Protein AF-F8E6F6-F1 (afdb_monomer_lite)

pLDDT: mean 70.16, std 19.5, range [28.64, 94.19]

Structure (mmCIF, N/CA/C/O backbone):
data_AF-F8E6F6-F1
#
_entry.id   AF-F8E6F6-F1
#
loop_
_atom_site.group_PDB
_atom_site.id
_atom_site.type_symbol
_atom_site.label_atom_id
_atom_site.label_alt_id
_atom_site.label_comp_id
_atom_site.label_asym_id
_atom_site.label_entity_id
_atom_site.label_seq_id
_atom_site.pdbx_PDB_ins_code
_atom_site.Cartn_x
_atom_site.Cartn_y
_atom_site.Cartn_z
_atom_site.occupancy
_atom_site.B_iso_or_equiv
_atom_site.auth_seq_id
_atom_site.auth_comp_id
_atom_site.auth_asym_id
_atom_site.auth_atom_id
_atom_site.pdbx_PDB_model_num
ATOM 1 N N . MET A 1 1 ? -18.719 16.092 34.804 1.00 31.75 1 MET A N 1
ATOM 2 C CA . MET A 1 1 ? -18.047 15.984 33.488 1.00 31.75 1 MET A CA 1
ATOM 3 C C . MET A 1 1 ? -16.779 16.819 33.521 1.00 31.75 1 MET A C 1
ATOM 5 O O . MET A 1 1 ? -16.871 18.038 33.538 1.00 31.75 1 MET A O 1
ATOM 9 N N . ALA A 1 2 ? -15.608 16.187 33.610 1.00 28.64 2 ALA A N 1
ATOM 10 C CA . ALA A 1 2 ? -14.337 16.904 33.544 1.00 28.64 2 ALA A CA 1
ATOM 11 C C . ALA A 1 2 ? -13.950 17.104 32.070 1.00 28.64 2 ALA A C 1
ATOM 13 O O . ALA A 1 2 ? -13.659 16.143 31.362 1.00 28.64 2 ALA A O 1
ATOM 14 N N . LEU A 1 3 ? -13.985 18.353 31.604 1.00 32.34 3 LEU A N 1
ATOM 15 C CA . LEU A 1 3 ? -13.438 18.758 30.310 1.00 32.34 3 LEU A CA 1
ATOM 16 C C . LEU A 1 3 ? -11.910 18.682 30.388 1.00 32.34 3 LEU A C 1
ATOM 18 O O . LEU A 1 3 ? -11.266 19.536 30.998 1.00 32.34 3 LEU A O 1
ATOM 22 N N . ILE A 1 4 ? -11.325 17.655 29.771 1.00 33.59 4 ILE A N 1
ATOM 23 C CA . ILE A 1 4 ? -9.878 17.579 29.568 1.00 33.59 4 ILE A CA 1
ATOM 24 C C . ILE A 1 4 ? -9.506 18.693 28.581 1.00 33.59 4 ILE A C 1
ATOM 26 O O . ILE A 1 4 ? -9.748 18.590 27.380 1.00 33.59 4 ILE A O 1
ATOM 30 N N . LYS A 1 5 ? -8.932 19.786 29.094 1.00 36.19 5 LYS A N 1
ATOM 31 C CA . LYS A 1 5 ? -8.331 20.845 28.276 1.00 36.19 5 LYS A CA 1
ATOM 32 C C . LYS A 1 5 ? -7.076 20.286 27.606 1.00 36.19 5 LYS A C 1
ATOM 34 O O . LYS A 1 5 ? -6.019 20.222 28.228 1.00 36.19 5 LYS A O 1
ATOM 39 N N . ILE A 1 6 ? -7.180 19.896 26.339 1.00 41.69 6 ILE A N 1
ATOM 40 C CA . ILE A 1 6 ? -6.003 19.619 25.511 1.00 41.69 6 ILE A CA 1
ATOM 41 C C . ILE A 1 6 ? -5.341 20.974 25.205 1.00 41.69 6 ILE A C 1
ATOM 43 O O . ILE A 1 6 ? -5.986 21.844 24.617 1.00 41.69 6 ILE A O 1
ATOM 47 N N . PRO A 1 7 ? -4.083 21.216 25.612 1.00 36.66 7 PRO A N 1
ATOM 48 C CA . PRO A 1 7 ? -3.435 22.496 25.370 1.00 36.66 7 PRO A CA 1
ATOM 49 C C . PRO A 1 7 ? -3.134 22.654 23.873 1.00 36.66 7 PRO A C 1
ATOM 51 O O . PRO A 1 7 ? -2.270 21.963 23.329 1.00 36.66 7 PRO A O 1
ATOM 54 N N . LEU A 1 8 ? -3.805 23.614 23.223 1.00 39.25 8 LEU A N 1
ATOM 55 C CA . LEU A 1 8 ? -3.622 23.980 21.806 1.00 39.25 8 LEU A CA 1
ATOM 56 C C . LEU A 1 8 ? -2.151 24.202 21.407 1.00 39.25 8 LEU A C 1
ATOM 58 O O . LEU A 1 8 ? -1.782 23.971 20.258 1.00 39.25 8 LEU A O 1
ATOM 62 N N . LYS A 1 9 ? -1.280 24.577 22.354 1.00 32.28 9 LYS A N 1
ATOM 63 C CA . LYS A 1 9 ? 0.157 24.785 22.111 1.00 32.28 9 LYS A CA 1
ATOM 64 C C . LYS A 1 9 ? 0.911 23.534 21.630 1.00 32.28 9 LYS A C 1
ATOM 66 O O . LYS A 1 9 ? 1.964 23.690 21.027 1.00 32.28 9 LYS A O 1
ATOM 71 N N . LYS A 1 10 ? 0.396 22.312 21.833 1.00 36.16 10 LYS A N 1
ATOM 72 C CA . LYS A 1 10 ? 1.018 21.082 21.291 1.00 36.16 10 LYS A CA 1
ATOM 73 C C . LYS A 1 10 ? 0.596 20.750 19.856 1.00 36.16 10 LYS A C 1
ATOM 75 O O . LYS A 1 10 ? 1.303 20.007 19.188 1.00 36.16 10 LYS A O 1
ATOM 80 N N . ILE A 1 11 ? -0.514 21.303 19.369 1.00 37.66 11 ILE A N 1
ATOM 81 C CA . ILE A 1 11 ? -1.056 20.989 18.036 1.00 37.66 11 ILE A CA 1
ATOM 82 C C . ILE A 1 11 ? -0.272 21.726 16.935 1.00 37.66 11 ILE A C 1
ATOM 84 O O . ILE A 1 11 ? -0.081 21.201 15.844 1.00 37.66 11 ILE A O 1
ATOM 88 N N . VAL A 1 12 ? 0.263 22.911 17.243 1.00 33.12 12 VAL A N 1
ATOM 89 C CA . VAL A 1 12 ? 0.874 23.810 16.246 1.00 33.12 12 VAL A CA 1
ATOM 90 C C . VAL A 1 12 ? 2.323 23.434 15.886 1.00 33.12 12 VAL A C 1
ATOM 92 O O . VAL A 1 12 ? 2.773 23.733 14.786 1.00 33.12 12 VAL A O 1
ATOM 95 N N . TYR A 1 13 ? 3.043 22.701 16.744 1.00 33.31 13 TYR A N 1
ATOM 96 C CA . TYR A 1 13 ? 4.436 22.297 16.475 1.00 33.31 13 TYR A CA 1
ATOM 97 C C . TYR A 1 13 ? 4.589 20.935 15.774 1.00 33.31 13 TYR A C 1
ATOM 99 O O . TYR A 1 13 ? 5.682 20.609 15.318 1.00 33.31 13 TYR A O 1
ATOM 107 N N . PHE A 1 14 ? 3.518 20.144 15.652 1.00 39.53 14 PHE A N 1
ATOM 108 C CA . PHE A 1 14 ? 3.581 18.805 15.047 1.00 39.53 14 PHE A CA 1
ATOM 109 C C . PHE A 1 14 ? 3.360 18.784 13.531 1.00 39.53 14 PHE A C 1
ATOM 111 O O . PHE A 1 14 ? 3.774 17.831 12.875 1.00 39.53 14 PHE A O 1
ATOM 118 N N . LEU A 1 15 ? 2.734 19.819 12.967 1.00 47.47 15 LEU A N 1
ATOM 119 C CA . LEU A 1 15 ? 2.304 19.802 11.570 1.00 47.47 15 LEU A CA 1
ATOM 120 C C . LEU A 1 15 ? 3.497 19.942 10.599 1.00 47.47 15 LEU A C 1
ATOM 122 O O . LEU A 1 15 ? 3.767 18.982 9.885 1.00 47.47 15 LEU A O 1
ATOM 126 N N . PRO A 1 16 ? 4.316 21.014 10.600 1.00 44.69 16 PRO A N 1
ATOM 127 C CA . PRO A 1 16 ? 5.335 21.188 9.556 1.00 44.69 16 PRO A CA 1
ATOM 128 C C . PRO A 1 16 ? 6.458 20.143 9.631 1.00 44.69 16 PRO A C 1
ATOM 130 O O . PRO A 1 16 ? 6.825 19.543 8.622 1.00 44.69 16 PRO A O 1
ATOM 133 N N . LEU A 1 17 ? 6.977 19.886 10.838 1.00 46.66 17 LEU A N 1
ATOM 134 C CA . LEU A 1 17 ? 8.076 18.942 11.065 1.00 46.66 17 LEU A CA 1
ATOM 135 C C . LEU A 1 17 ? 7.632 17.482 10.899 1.00 46.66 17 LEU A C 1
ATOM 137 O O . LEU A 1 17 ? 8.390 16.670 10.371 1.00 46.66 17 LEU A O 1
ATOM 141 N N . GLY A 1 18 ? 6.397 17.151 11.292 1.00 51.38 18 GLY A N 1
ATOM 142 C CA . GLY A 1 18 ? 5.809 15.835 11.041 1.00 51.38 18 GLY A CA 1
ATOM 143 C C . GLY A 1 18 ? 5.624 15.568 9.546 1.00 51.38 18 GLY A C 1
ATOM 144 O O . GLY A 1 18 ? 5.972 14.488 9.072 1.00 51.38 18 GLY A O 1
ATOM 145 N N . TYR A 1 19 ? 5.173 16.568 8.780 1.00 57.84 19 TYR A N 1
ATOM 146 C CA . TYR A 1 19 ? 5.046 16.471 7.322 1.00 57.84 19 TYR A CA 1
ATOM 147 C C . TYR A 1 19 ? 6.384 16.335 6.605 1.00 57.84 19 TYR A C 1
ATOM 149 O O . TYR A 1 19 ? 6.525 15.475 5.737 1.00 57.84 19 TYR A O 1
ATOM 157 N N . LEU A 1 20 ? 7.382 17.126 7.001 1.00 55.16 20 LEU A N 1
ATOM 158 C CA . LEU A 1 20 ? 8.756 16.987 6.514 1.00 55.16 20 LEU A CA 1
ATOM 159 C C . LEU A 1 20 ? 9.300 15.581 6.786 1.00 55.16 20 LEU A C 1
ATOM 161 O O . LEU A 1 20 ? 9.849 14.957 5.881 1.00 55.16 20 LEU A O 1
ATOM 165 N N . LYS A 1 21 ? 9.076 15.038 7.989 1.00 63.41 21 LYS A N 1
ATOM 166 C CA . LYS A 1 21 ? 9.502 13.678 8.344 1.00 63.41 21 LYS A CA 1
ATOM 167 C C . LYS A 1 21 ? 8.804 12.611 7.497 1.00 63.41 21 LYS A C 1
ATOM 169 O O . LYS A 1 21 ? 9.473 11.700 7.026 1.00 63.41 21 LYS A O 1
ATOM 174 N N . LEU A 1 22 ? 7.497 12.731 7.255 1.00 64.75 22 LEU A N 1
ATOM 175 C CA . LEU A 1 22 ? 6.756 11.800 6.392 1.00 64.75 22 LEU A CA 1
ATOM 176 C C . LEU A 1 22 ? 7.248 11.840 4.941 1.00 64.75 22 LEU A C 1
ATOM 178 O O . LEU A 1 22 ? 7.427 10.788 4.334 1.00 64.75 22 LEU A O 1
ATOM 182 N N . ARG A 1 23 ? 7.527 13.034 4.407 1.00 63.41 23 ARG A N 1
ATOM 183 C CA . ARG A 1 23 ? 8.099 13.201 3.062 1.00 63.41 23 ARG A CA 1
ATOM 184 C C . ARG A 1 23 ? 9.495 12.588 2.952 1.00 63.41 23 ARG A C 1
ATOM 186 O O . ARG A 1 23 ? 9.776 11.891 1.982 1.00 63.41 23 ARG A O 1
ATOM 193 N N . LEU A 1 24 ? 10.348 12.807 3.955 1.00 62.97 24 LEU A N 1
ATOM 194 C CA . LEU A 1 24 ? 11.675 12.191 4.017 1.00 62.97 24 LEU A CA 1
ATOM 195 C C . LEU A 1 24 ? 11.568 10.665 4.077 1.00 62.97 24 LEU A C 1
ATOM 197 O O . LEU A 1 24 ? 12.179 9.990 3.257 1.00 62.97 24 LEU A O 1
ATOM 201 N N . ILE A 1 25 ? 10.742 10.123 4.977 1.00 68.12 25 ILE A N 1
ATOM 202 C CA . ILE A 1 25 ? 10.517 8.675 5.100 1.00 68.12 25 ILE A CA 1
ATOM 203 C C . ILE A 1 25 ? 10.008 8.088 3.784 1.00 68.12 25 ILE A C 1
ATOM 205 O O . ILE A 1 25 ? 10.480 7.034 3.382 1.00 68.12 25 ILE A O 1
ATOM 209 N N . ALA A 1 26 ? 9.087 8.754 3.088 1.00 66.69 26 ALA A N 1
ATOM 210 C CA . ALA A 1 26 ? 8.564 8.250 1.823 1.00 66.69 26 ALA A CA 1
ATOM 211 C C . ALA A 1 26 ? 9.631 8.156 0.727 1.00 66.69 26 ALA A C 1
ATOM 213 O O . ALA A 1 26 ? 9.620 7.192 -0.034 1.00 66.69 26 ALA A O 1
ATOM 214 N N . ASN A 1 27 ? 10.573 9.105 0.666 1.00 66.75 27 ASN A N 1
ATOM 215 C CA . ASN A 1 27 ? 11.694 9.035 -0.276 1.00 66.75 27 ASN A CA 1
ATOM 216 C C . ASN A 1 27 ? 12.586 7.812 -0.022 1.00 66.75 27 ASN A C 1
ATOM 218 O O . ASN A 1 27 ? 13.031 7.191 -0.980 1.00 66.75 27 ASN A O 1
ATOM 222 N N . TYR A 1 28 ? 12.800 7.442 1.244 1.00 69.81 28 TYR A N 1
ATOM 223 C CA . TYR A 1 28 ? 13.565 6.242 1.602 1.00 69.81 28 TYR A CA 1
ATOM 224 C C . TYR A 1 28 ? 12.764 4.948 1.456 1.00 69.81 28 TYR A C 1
ATOM 226 O O . TYR A 1 28 ? 13.315 3.917 1.090 1.00 69.81 28 TYR A O 1
ATOM 234 N N . ARG A 1 29 ? 11.466 4.986 1.763 1.00 73.19 29 ARG A N 1
ATOM 235 C CA . ARG A 1 29 ? 10.603 3.803 1.834 1.00 73.19 29 ARG A CA 1
ATOM 236 C C . ARG A 1 29 ? 10.101 3.349 0.465 1.00 73.19 29 ARG A C 1
ATOM 238 O O . ARG A 1 29 ? 9.957 2.151 0.244 1.00 73.19 29 ARG A O 1
ATOM 245 N N . TRP A 1 30 ? 9.853 4.289 -0.448 1.00 83.94 30 TRP A N 1
ATOM 246 C CA . TRP A 1 30 ? 9.388 4.009 -1.812 1.00 83.94 30 TRP A CA 1
ATOM 247 C C . TRP A 1 30 ? 10.340 4.597 -2.862 1.00 83.94 30 TRP A C 1
ATOM 249 O O . TRP A 1 30 ? 9.934 5.434 -3.677 1.00 83.94 30 TRP A O 1
ATOM 259 N N . PRO A 1 31 ? 11.623 4.187 -2.866 1.00 81.56 31 PRO A N 1
ATOM 260 C CA . PRO A 1 31 ? 12.603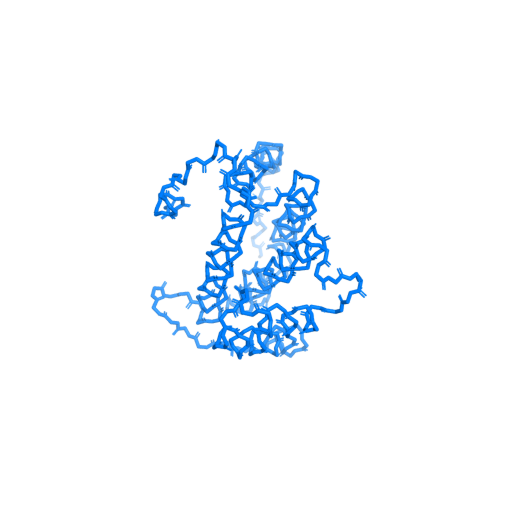 4.708 -3.817 1.00 81.56 31 PRO A CA 1
ATOM 261 C C . PRO A 1 31 ? 12.236 4.350 -5.266 1.00 81.56 31 PRO A C 1
ATOM 263 O O . PRO A 1 31 ? 12.583 5.086 -6.179 1.00 81.56 31 PRO A O 1
ATOM 266 N N . PHE A 1 32 ? 11.463 3.276 -5.457 1.00 85.88 32 PHE A N 1
ATOM 267 C CA . PHE A 1 32 ? 10.972 2.770 -6.743 1.00 85.88 32 PHE A CA 1
ATOM 268 C C . PHE A 1 32 ? 9.850 3.608 -7.388 1.00 85.88 32 PHE A C 1
ATOM 270 O O . PHE A 1 32 ? 9.406 3.295 -8.490 1.00 85.88 32 PHE A O 1
ATOM 277 N N . LEU A 1 33 ? 9.351 4.644 -6.708 1.00 87.94 33 LEU A N 1
ATOM 278 C CA . LEU A 1 33 ? 8.358 5.572 -7.254 1.00 87.94 33 LEU A CA 1
ATOM 279 C C . LEU A 1 33 ? 8.993 6.914 -7.627 1.00 87.94 33 LEU A C 1
ATOM 281 O O . LEU A 1 33 ? 9.941 7.367 -7.000 1.00 87.94 33 LEU A O 1
ATOM 285 N N . GLU A 1 34 ? 8.430 7.624 -8.592 1.00 87.81 34 GLU A N 1
ATOM 286 C CA . GLU A 1 34 ? 8.786 9.014 -8.861 1.00 87.81 34 GLU A CA 1
ATOM 287 C C . GLU A 1 34 ? 8.357 9.922 -7.702 1.00 87.81 34 GLU A C 1
ATOM 289 O O . GLU A 1 34 ? 7.382 9.663 -6.988 1.00 87.81 34 GLU A O 1
ATOM 294 N N . LYS A 1 35 ? 9.072 11.038 -7.526 1.00 83.81 35 LYS A N 1
ATOM 295 C CA . LYS A 1 35 ? 8.824 11.980 -6.426 1.00 83.81 35 LYS A CA 1
ATOM 296 C C . LYS A 1 35 ? 7.371 12.469 -6.385 1.00 83.81 35 LYS A C 1
ATOM 298 O O . LYS A 1 35 ? 6.775 12.456 -5.314 1.00 83.81 35 LYS A O 1
ATOM 303 N N . GLU A 1 36 ? 6.791 12.848 -7.524 1.00 86.25 36 GLU A N 1
ATOM 304 C CA . GLU A 1 36 ? 5.403 13.336 -7.589 1.00 86.25 36 GLU A CA 1
ATOM 305 C C . GLU A 1 36 ? 4.396 12.263 -7.134 1.00 86.25 36 GLU A C 1
ATOM 307 O O . GLU A 1 36 ? 3.432 12.543 -6.423 1.00 86.25 36 GLU A O 1
ATOM 312 N N . ARG A 1 37 ? 4.644 10.999 -7.488 1.00 87.38 37 ARG A N 1
ATOM 313 C CA . ARG A 1 37 ? 3.791 9.861 -7.120 1.00 87.38 37 ARG A CA 1
ATOM 314 C C . ARG A 1 37 ? 3.906 9.526 -5.640 1.00 87.38 37 ARG A C 1
ATOM 316 O O . ARG A 1 37 ? 2.894 9.307 -4.975 1.00 87.38 37 ARG A O 1
ATOM 323 N N . ARG A 1 38 ? 5.129 9.567 -5.096 1.00 83.50 38 ARG A N 1
ATOM 324 C CA . ARG A 1 38 ? 5.351 9.482 -3.647 1.00 83.50 38 ARG A CA 1
ATOM 325 C C . ARG A 1 38 ? 4.591 10.571 -2.905 1.00 83.50 38 ARG A C 1
ATOM 327 O O . ARG A 1 38 ? 3.966 10.272 -1.894 1.00 83.50 38 ARG A O 1
ATOM 334 N N . GLU A 1 39 ? 4.628 11.810 -3.395 1.00 80.81 39 GLU A N 1
ATOM 335 C CA . GLU A 1 39 ? 3.926 12.936 -2.773 1.00 80.81 39 GLU A CA 1
ATOM 336 C C . GLU A 1 39 ? 2.411 12.695 -2.715 1.00 80.81 39 GLU A C 1
ATOM 338 O O . GLU A 1 39 ? 1.831 12.865 -1.645 1.00 80.81 39 GLU A O 1
ATOM 343 N N . LYS A 1 40 ? 1.796 12.150 -3.776 1.00 83.44 40 LYS A N 1
ATOM 344 C CA . LYS A 1 40 ? 0.373 11.747 -3.760 1.00 83.44 40 LYS A CA 1
ATOM 345 C C . LYS A 1 40 ? 0.063 10.740 -2.649 1.00 83.44 40 LYS A C 1
ATOM 347 O O . LYS A 1 40 ? -0.924 10.886 -1.931 1.00 83.44 40 LYS A O 1
ATOM 352 N N . ILE A 1 41 ? 0.910 9.726 -2.470 1.00 82.31 41 ILE A N 1
ATOM 353 C CA . ILE A 1 41 ? 0.709 8.707 -1.426 1.00 82.31 41 ILE A CA 1
ATOM 354 C C . ILE A 1 41 ? 0.962 9.301 -0.032 1.00 82.31 41 ILE A C 1
ATOM 356 O O . ILE A 1 41 ? 0.227 9.009 0.914 1.00 82.31 41 ILE A O 1
ATOM 360 N N . VAL A 1 42 ? 1.964 10.171 0.110 1.00 78.69 42 VAL A N 1
ATOM 361 C CA . VAL A 1 42 ? 2.237 10.897 1.357 1.00 78.69 42 VAL A CA 1
ATOM 362 C C . VAL A 1 42 ? 1.059 11.776 1.743 1.00 78.69 42 VAL A C 1
ATOM 364 O O . VAL A 1 42 ? 0.682 11.769 2.910 1.00 78.69 42 VAL A O 1
ATOM 367 N N . ASP A 1 43 ? 0.432 12.471 0.799 1.00 74.69 43 ASP A N 1
ATOM 368 C CA . ASP A 1 43 ? -0.739 13.301 1.072 1.00 74.69 43 ASP A CA 1
ATOM 369 C C . ASP A 1 43 ? -1.908 12.463 1.614 1.00 74.69 43 ASP A C 1
ATOM 371 O O . ASP A 1 43 ? -2.596 12.888 2.542 1.00 74.69 43 ASP A O 1
ATOM 375 N N . ILE A 1 44 ? -2.073 11.218 1.151 1.00 72.38 44 ILE A N 1
ATOM 376 C CA . ILE A 1 44 ? -3.046 10.264 1.714 1.00 72.38 44 ILE A CA 1
ATOM 377 C C . ILE A 1 44 ? -2.685 9.890 3.160 1.00 72.38 44 ILE A C 1
ATOM 379 O O . ILE A 1 44 ? -3.557 9.865 4.035 1.00 72.38 44 ILE A O 1
ATOM 383 N N . VAL A 1 45 ? -1.405 9.632 3.447 1.00 72.31 45 VAL A N 1
ATOM 384 C CA . VAL A 1 45 ? -0.915 9.356 4.812 1.00 72.31 45 VAL A CA 1
ATOM 385 C C . VAL A 1 45 ? -1.082 10.578 5.724 1.00 72.31 45 VAL A C 1
ATOM 387 O O . VAL A 1 45 ? -1.440 10.445 6.894 1.00 72.31 45 VAL A O 1
ATOM 390 N N . ILE A 1 46 ? -0.878 11.778 5.193 1.00 67.38 46 ILE A N 1
ATOM 391 C CA . ILE A 1 46 ? -1.051 13.049 5.893 1.00 67.38 46 ILE A CA 1
ATOM 392 C C . ILE A 1 46 ? -2.519 13.286 6.222 1.00 67.38 46 ILE A C 1
ATOM 394 O O . ILE A 1 46 ? -2.849 13.533 7.382 1.00 67.38 46 ILE A O 1
ATOM 398 N N . LEU A 1 47 ? -3.407 13.166 5.235 1.00 64.44 47 LEU A N 1
ATOM 399 C CA . LEU A 1 47 ? -4.850 13.280 5.429 1.00 64.44 47 LEU A CA 1
ATOM 400 C C . LEU A 1 47 ? -5.343 12.252 6.454 1.00 64.44 47 LEU A C 1
ATOM 402 O O . LEU A 1 47 ? -6.182 12.575 7.293 1.00 64.44 47 LEU A O 1
ATOM 406 N N . ARG A 1 48 ? -4.768 11.042 6.465 1.00 65.19 48 ARG A N 1
ATOM 407 C CA . ARG A 1 48 ? -4.988 10.040 7.517 1.00 65.19 48 ARG A CA 1
ATOM 408 C C . ARG A 1 48 ? -4.565 10.544 8.896 1.00 65.19 48 ARG A C 1
ATOM 410 O O . ARG A 1 48 ? -5.361 10.435 9.827 1.00 65.19 48 ARG A O 1
ATOM 417 N N . GLU A 1 49 ? -3.340 11.040 9.066 1.00 63.81 49 GLU A N 1
ATOM 418 C CA . GLU A 1 49 ? -2.874 11.509 10.379 1.00 63.81 49 GLU A CA 1
ATOM 419 C C . GLU A 1 49 ? -3.697 12.716 10.860 1.00 63.81 49 GLU A C 1
ATOM 421 O O . GLU A 1 49 ? -4.102 12.745 12.020 1.00 63.81 49 GLU A O 1
ATOM 426 N N . ILE A 1 50 ? -4.068 13.647 9.972 1.00 60.62 50 ILE A N 1
ATOM 427 C CA . ILE A 1 50 ? -5.002 14.744 10.286 1.00 60.62 50 ILE A CA 1
ATOM 428 C C . ILE A 1 50 ? -6.359 14.188 10.740 1.00 60.62 50 ILE A C 1
ATOM 430 O O . ILE A 1 50 ? -6.883 14.595 11.779 1.00 60.62 50 ILE A O 1
ATOM 434 N N . ASN A 1 51 ? -6.923 13.228 10.002 1.00 53.72 51 ASN A N 1
ATOM 435 C CA . ASN A 1 51 ? -8.200 12.610 10.353 1.00 53.72 51 ASN A CA 1
ATOM 436 C C . ASN A 1 51 ? -8.123 11.871 11.689 1.00 53.72 51 ASN A C 1
ATOM 438 O O . ASN A 1 51 ? -9.050 11.969 12.481 1.00 53.72 51 ASN A O 1
ATOM 442 N N . LYS A 1 52 ? -7.009 11.208 12.006 1.00 57.59 52 LYS A N 1
ATOM 443 C CA . LYS A 1 52 ? -6.755 10.597 13.319 1.00 57.59 52 LYS A CA 1
ATOM 444 C C . LYS A 1 52 ? -6.760 11.631 14.446 1.00 57.59 52 LYS A C 1
ATOM 446 O O . LYS A 1 52 ? -7.310 11.346 15.512 1.00 57.59 52 LYS A O 1
ATOM 451 N N . PHE A 1 53 ? -6.215 12.829 14.224 1.00 53.28 53 PHE A N 1
ATOM 452 C CA . PHE A 1 53 ? -6.297 13.933 15.186 1.00 53.28 53 PHE A CA 1
ATOM 453 C C . PHE A 1 53 ? -7.735 14.447 15.353 1.00 53.28 53 PHE A C 1
ATOM 455 O O . PHE A 1 53 ? -8.226 14.479 16.481 1.00 53.28 53 PHE A O 1
ATOM 462 N N . ASN A 1 54 ? -8.446 14.751 14.262 1.00 47.50 54 ASN A N 1
ATOM 463 C CA . ASN A 1 54 ? -9.831 15.250 14.316 1.00 47.50 54 ASN A CA 1
ATOM 464 C C . ASN A 1 54 ? -10.820 14.220 14.887 1.00 47.50 54 ASN A C 1
ATOM 466 O O . ASN A 1 54 ? -11.733 14.560 15.643 1.00 47.50 54 ASN A O 1
ATOM 470 N N . LEU A 1 55 ? -10.611 12.942 14.579 1.00 45.41 55 LEU A N 1
ATOM 471 C CA . LEU A 1 55 ? -11.430 11.843 15.070 1.00 45.41 55 LEU A CA 1
ATOM 472 C C . LEU A 1 55 ? -11.108 11.481 16.519 1.00 45.41 55 LEU A C 1
ATOM 474 O O . LEU A 1 55 ? -11.971 10.948 17.201 1.00 45.41 55 LEU A O 1
ATOM 478 N N . THR A 1 56 ? -9.932 11.819 17.051 1.00 46.88 56 THR A N 1
ATOM 479 C CA . THR A 1 56 ? -9.648 11.616 18.483 1.00 46.88 56 THR A CA 1
ATOM 480 C C . THR A 1 56 ? -10.594 12.429 19.383 1.00 46.88 56 THR A C 1
ATOM 482 O O . THR A 1 56 ? -10.877 12.000 20.498 1.00 46.88 56 THR A O 1
ATOM 485 N N . SER A 1 57 ? -11.163 13.530 18.881 1.00 42.41 57 SER A N 1
ATOM 486 C CA . SER A 1 57 ? -12.201 14.325 19.558 1.00 42.41 57 SER A CA 1
ATOM 487 C C . SER A 1 57 ? -13.632 13.778 19.412 1.00 42.41 57 SER A C 1
ATOM 489 O O . SER A 1 57 ? -14.453 14.023 20.290 1.00 42.41 57 SER A O 1
ATOM 491 N N . VAL A 1 58 ? -13.939 13.030 18.343 1.00 40.88 58 VAL A N 1
ATOM 492 C CA . VAL A 1 58 ? -15.300 12.530 18.029 1.00 40.88 58 VAL A CA 1
ATOM 493 C C . VAL A 1 58 ? -15.477 11.040 18.382 1.00 40.88 58 VAL A C 1
ATOM 495 O O . VAL A 1 58 ? -16.561 10.614 18.767 1.00 40.88 58 VAL A O 1
ATOM 498 N N . ILE A 1 59 ? -14.401 10.247 18.343 1.00 45.22 59 ILE A N 1
ATOM 499 C CA . ILE A 1 59 ? -14.372 8.787 18.577 1.00 45.22 59 ILE A CA 1
ATOM 500 C C . ILE A 1 59 ? -14.321 8.419 20.076 1.00 45.22 59 ILE A C 1
ATOM 502 O O . ILE A 1 59 ? -14.274 7.247 20.434 1.00 45.22 59 ILE A O 1
ATOM 506 N N . LEU A 1 60 ? -14.413 9.380 21.002 1.00 46.84 60 LEU A N 1
ATOM 507 C CA . LEU A 1 60 ? -14.508 9.076 22.444 1.00 46.84 60 LEU A CA 1
ATOM 508 C C . LEU A 1 60 ? -15.737 8.215 22.820 1.00 46.84 60 LEU A C 1
ATOM 510 O O . LEU A 1 60 ? -15.806 7.732 23.946 1.00 46.84 60 LEU A O 1
ATOM 514 N N . LEU A 1 61 ? -16.671 7.995 21.885 1.00 49.44 61 LEU A N 1
ATOM 515 C CA . LEU A 1 61 ? -17.862 7.158 22.043 1.00 49.44 61 LEU A CA 1
ATOM 516 C C . LEU A 1 61 ? -17.772 5.772 21.362 1.00 49.44 61 LEU A C 1
ATOM 518 O O . LEU A 1 61 ? -18.683 4.969 21.542 1.00 49.44 61 LEU A O 1
ATOM 522 N N . GLU A 1 62 ? -16.722 5.456 20.589 1.00 54.81 62 GLU A N 1
ATOM 523 C CA . GLU A 1 62 ? -16.595 4.136 19.938 1.00 54.81 62 GLU A CA 1
ATOM 524 C C . GLU A 1 62 ? -15.756 3.145 20.764 1.00 54.81 62 GLU A C 1
ATOM 526 O O . GLU A 1 62 ? -14.815 3.517 21.469 1.00 54.81 62 GLU A O 1
ATOM 531 N N . HIS A 1 63 ? -16.050 1.846 20.621 1.00 60.03 63 HIS A N 1
ATOM 532 C CA . HIS A 1 63 ? -15.257 0.775 21.227 1.00 60.03 63 HIS A CA 1
ATOM 533 C C . HIS A 1 63 ? -13.779 0.856 20.771 1.00 60.03 63 HIS A C 1
ATOM 535 O O . HIS A 1 63 ? -13.528 1.058 19.578 1.00 60.03 63 HIS A O 1
ATOM 541 N N . PRO A 1 64 ? -12.781 0.631 21.652 1.00 62.69 64 PRO A N 1
ATOM 542 C CA . PRO A 1 64 ? -11.358 0.779 21.320 1.00 62.69 64 PRO A CA 1
ATOM 543 C C . PRO A 1 64 ? -10.908 -0.006 20.080 1.00 62.69 64 PRO A C 1
ATOM 545 O O . PRO A 1 64 ? -10.085 0.478 19.309 1.00 62.69 64 PRO A O 1
ATOM 548 N N . LYS A 1 65 ? -11.488 -1.191 19.840 1.00 62.19 65 LYS A N 1
ATOM 549 C CA . LYS A 1 65 ? -11.208 -1.992 18.633 1.00 62.19 65 LYS A CA 1
ATOM 550 C C . LYS A 1 65 ? -11.676 -1.302 17.338 1.00 62.19 65 LYS A C 1
ATOM 552 O O . LYS A 1 65 ? -10.935 -1.301 16.361 1.00 62.19 65 LYS A O 1
ATOM 557 N N . ASN A 1 66 ? -12.838 -0.644 17.349 1.00 61.81 66 ASN A N 1
ATOM 558 C CA . ASN A 1 66 ? -13.390 0.069 16.184 1.00 61.81 66 ASN A CA 1
ATOM 559 C C . ASN A 1 66 ? -12.535 1.280 15.828 1.00 61.81 66 ASN A C 1
ATOM 561 O O . ASN A 1 66 ? -12.248 1.538 14.658 1.00 61.81 66 ASN A O 1
ATOM 565 N N . ARG A 1 67 ? -12.067 1.972 16.869 1.00 64.75 67 ARG A N 1
ATOM 566 C CA . ARG A 1 67 ? -11.115 3.065 16.740 1.00 64.75 67 ARG A CA 1
ATOM 567 C C . ARG A 1 67 ? -9.838 2.589 16.058 1.00 64.75 67 ARG A C 1
ATOM 569 O O . ARG A 1 67 ? -9.373 3.247 15.133 1.00 64.75 67 ARG A O 1
ATOM 576 N N . THR A 1 68 ? -9.282 1.453 16.477 1.00 66.00 68 THR A N 1
ATOM 577 C CA . THR A 1 68 ? -8.015 0.979 15.917 1.00 66.00 68 THR A CA 1
ATOM 578 C C . THR A 1 68 ? -8.156 0.551 14.452 1.00 66.00 68 THR A C 1
ATOM 580 O O . THR A 1 68 ? -7.349 0.960 13.623 1.00 66.00 68 THR A O 1
ATOM 583 N N . GLU A 1 69 ? -9.208 -0.184 14.091 1.00 70.88 69 GLU A N 1
ATOM 584 C CA . GLU A 1 69 ? -9.427 -0.624 12.704 1.00 70.88 69 GLU A CA 1
ATOM 585 C C . GLU A 1 69 ? -9.634 0.550 11.732 1.00 70.88 69 GLU A C 1
ATOM 587 O O . GLU A 1 69 ? -9.019 0.606 10.662 1.00 70.88 69 GLU A O 1
ATOM 592 N N . LYS A 1 70 ? -10.439 1.548 12.122 1.00 69.75 70 LYS A N 1
ATOM 593 C CA . LYS A 1 70 ? -10.694 2.739 11.294 1.00 69.75 70 LYS A CA 1
ATOM 594 C C . LYS A 1 70 ? -9.485 3.673 11.200 1.00 69.75 70 LYS A C 1
ATOM 596 O O . LYS A 1 70 ? -9.230 4.231 10.137 1.00 69.75 70 LYS A O 1
ATOM 601 N N . ILE A 1 71 ? -8.744 3.860 12.295 1.00 68.94 71 ILE A N 1
ATOM 602 C CA . ILE A 1 71 ? -7.594 4.779 12.335 1.00 68.94 71 ILE A CA 1
ATOM 603 C C . ILE A 1 71 ? -6.343 4.151 11.719 1.00 68.94 71 ILE A C 1
ATOM 605 O O . ILE A 1 71 ? -5.519 4.858 11.126 1.00 68.94 71 ILE A O 1
ATOM 609 N N . PHE A 1 72 ? -6.164 2.840 11.889 1.00 71.06 72 PHE A N 1
ATOM 610 C CA . PHE A 1 72 ? -4.909 2.188 11.552 1.00 71.06 72 PHE A CA 1
ATOM 611 C C . PHE A 1 72 ? -4.993 1.246 10.357 1.00 71.06 72 PHE A C 1
ATOM 613 O O . PHE A 1 72 ? -4.143 1.355 9.475 1.00 71.06 72 PHE A O 1
ATOM 620 N N . THR A 1 73 ? -5.997 0.375 10.287 1.00 76.06 73 THR A N 1
ATOM 621 C CA . THR A 1 73 ? -6.079 -0.673 9.257 1.00 76.06 73 THR A CA 1
ATOM 622 C C . THR A 1 73 ? -6.580 -0.137 7.922 1.00 76.06 73 THR A C 1
ATOM 624 O O . THR A 1 73 ? -5.893 -0.284 6.912 1.00 76.06 73 THR A O 1
ATOM 627 N N . VAL A 1 74 ? -7.741 0.533 7.907 1.00 78.44 74 VAL A N 1
ATOM 628 C CA . VAL A 1 74 ? -8.350 1.076 6.674 1.00 78.44 74 VAL A CA 1
ATOM 629 C C . VAL A 1 74 ? -7.369 1.962 5.894 1.00 78.44 74 VAL A C 1
ATOM 631 O O . VAL A 1 74 ? -7.207 1.755 4.691 1.00 78.44 74 VAL A O 1
ATOM 634 N N . PRO A 1 75 ? -6.643 2.897 6.531 1.00 77.69 75 PRO A N 1
ATOM 635 C CA . PRO A 1 75 ? -5.724 3.742 5.787 1.00 77.69 75 PRO A CA 1
ATOM 636 C C . PRO A 1 75 ? -4.473 3.000 5.301 1.00 77.69 75 PRO A C 1
ATOM 638 O O . PRO A 1 75 ? -3.923 3.373 4.273 1.00 77.69 75 PRO A O 1
ATOM 641 N N . THR A 1 76 ? -4.018 1.954 6.002 1.00 81.94 76 THR A N 1
ATOM 642 C CA . THR A 1 76 ? -2.913 1.108 5.518 1.00 81.94 76 THR A CA 1
ATOM 643 C C . THR A 1 76 ? -3.317 0.377 4.237 1.00 81.94 76 THR A C 1
ATOM 645 O O . THR A 1 76 ? -2.544 0.358 3.286 1.00 81.94 76 THR A O 1
ATOM 648 N N . ILE A 1 77 ? -4.550 -0.130 4.162 1.00 85.56 77 ILE A N 1
ATOM 649 C CA . ILE A 1 77 ? -5.094 -0.745 2.940 1.00 85.56 77 ILE A CA 1
ATOM 650 C C . ILE A 1 77 ? -5.148 0.271 1.788 1.00 85.56 77 ILE A C 1
ATOM 652 O O . ILE A 1 77 ? -4.755 -0.048 0.668 1.00 85.56 77 ILE A O 1
ATOM 656 N N . ASN A 1 78 ? -5.557 1.512 2.062 1.00 84.06 78 ASN A N 1
ATOM 657 C CA . ASN A 1 78 ? -5.573 2.568 1.045 1.00 84.06 78 ASN A CA 1
ATOM 658 C C . ASN A 1 78 ? -4.157 2.932 0.562 1.00 84.06 78 ASN A C 1
ATOM 660 O O . ASN A 1 78 ? -3.969 3.218 -0.617 1.00 84.06 78 ASN A O 1
ATOM 664 N N . VAL A 1 79 ? -3.146 2.918 1.438 1.00 86.38 79 VAL A N 1
ATOM 665 C CA . VAL A 1 79 ? -1.746 3.125 1.027 1.00 86.38 79 VAL A CA 1
ATOM 666 C C . VAL A 1 79 ? -1.302 2.025 0.066 1.00 86.38 79 VAL A C 1
ATOM 668 O O . VAL A 1 79 ? -0.732 2.343 -0.973 1.00 86.38 79 VAL A O 1
ATOM 671 N N . ILE A 1 80 ? -1.629 0.761 0.356 1.00 89.69 80 ILE A N 1
ATOM 672 C CA . ILE A 1 80 ? -1.329 -0.359 -0.547 1.00 89.69 80 ILE A CA 1
ATOM 673 C C . ILE A 1 80 ? -1.947 -0.129 -1.932 1.00 89.69 80 ILE A C 1
ATOM 675 O O . ILE A 1 80 ? -1.242 -0.227 -2.933 1.00 89.69 80 ILE A O 1
ATOM 679 N N . GLU A 1 81 ? -3.235 0.230 -1.997 1.00 89.44 81 GLU A N 1
ATOM 680 C CA . GLU A 1 81 ? -3.915 0.535 -3.268 1.00 89.44 81 GLU A CA 1
ATOM 681 C C . GLU A 1 81 ? -3.169 1.581 -4.083 1.00 89.44 81 GLU A C 1
ATOM 683 O O . GLU A 1 81 ? -2.941 1.397 -5.277 1.00 89.44 81 GLU A O 1
ATOM 688 N N . ASN A 1 82 ? -2.804 2.686 -3.438 1.00 90.12 82 ASN A N 1
ATOM 689 C CA . ASN A 1 82 ? -2.225 3.823 -4.136 1.00 90.12 82 ASN A CA 1
ATOM 690 C C . ASN A 1 82 ? -0.783 3.554 -4.562 1.00 90.12 82 ASN A C 1
ATOM 692 O O . ASN A 1 82 ? -0.414 3.961 -5.655 1.00 90.12 82 ASN A O 1
ATOM 696 N N . ILE A 1 83 ? 0.000 2.811 -3.773 1.00 91.06 83 ILE A N 1
ATOM 697 C CA . ILE A 1 83 ? 1.331 2.358 -4.196 1.00 91.06 83 ILE A CA 1
ATOM 698 C C . ILE A 1 83 ? 1.218 1.511 -5.471 1.00 91.06 83 ILE A C 1
ATOM 700 O O . ILE A 1 83 ? 1.921 1.777 -6.440 1.00 91.06 83 ILE A O 1
ATOM 704 N N . ILE A 1 84 ? 0.311 0.529 -5.494 1.00 92.75 84 ILE A N 1
ATOM 705 C CA . ILE A 1 84 ? 0.116 -0.373 -6.641 1.00 92.75 84 ILE A CA 1
ATOM 706 C C . ILE A 1 84 ? -0.343 0.406 -7.879 1.00 92.75 84 ILE A C 1
ATOM 708 O O . ILE A 1 84 ? 0.210 0.233 -8.964 1.00 92.75 84 ILE A O 1
ATOM 712 N N . ILE A 1 85 ? -1.339 1.284 -7.725 1.00 92.94 85 ILE A N 1
ATOM 713 C CA . ILE A 1 85 ? -1.881 2.085 -8.830 1.00 92.94 85 ILE A CA 1
ATOM 714 C C . ILE A 1 85 ? -0.825 3.039 -9.386 1.00 92.94 85 ILE A C 1
ATOM 716 O O . ILE A 1 85 ? -0.648 3.111 -10.602 1.00 92.94 85 ILE A O 1
ATOM 720 N N . GLU A 1 86 ? -0.134 3.781 -8.520 1.00 93.12 86 GLU A N 1
ATOM 721 C CA . GLU A 1 86 ? 0.852 4.763 -8.964 1.00 93.12 86 GLU A CA 1
ATOM 722 C C . GLU A 1 86 ? 2.081 4.101 -9.578 1.00 93.12 86 GLU A C 1
ATOM 724 O O . GLU A 1 86 ? 2.574 4.588 -10.593 1.00 93.12 86 GLU A O 1
ATOM 729 N N . TYR A 1 87 ? 2.518 2.961 -9.039 1.00 94.19 87 TYR A N 1
ATOM 730 C CA . TYR A 1 87 ? 3.595 2.186 -9.642 1.00 94.19 87 TYR A CA 1
ATOM 731 C C . TYR A 1 87 ? 3.206 1.649 -11.019 1.00 94.19 87 TYR A C 1
ATOM 733 O O . TYR A 1 87 ? 3.927 1.853 -11.990 1.00 94.19 87 TYR A O 1
ATOM 741 N N . GLY A 1 88 ? 2.038 1.014 -11.149 1.00 93.19 88 GLY A N 1
ATOM 742 C CA . GLY A 1 88 ? 1.624 0.468 -12.440 1.00 93.19 88 GLY A CA 1
ATOM 743 C C . GLY A 1 88 ? 1.372 1.538 -13.505 1.00 93.19 88 GLY A C 1
ATOM 744 O O . GLY A 1 88 ? 1.597 1.279 -14.684 1.00 93.19 88 GLY A O 1
ATOM 745 N N . ARG A 1 89 ? 0.985 2.757 -13.106 1.00 93.38 89 ARG A N 1
ATOM 746 C CA . ARG A 1 89 ? 0.939 3.924 -14.002 1.00 93.38 89 ARG A CA 1
ATOM 747 C C . ARG A 1 89 ? 2.329 4.409 -14.412 1.00 93.38 89 ARG A C 1
ATOM 749 O O . ARG A 1 89 ? 2.482 4.865 -15.536 1.00 93.38 89 ARG A O 1
ATOM 756 N N . GLN A 1 90 ? 3.308 4.375 -13.510 1.00 93.88 90 GLN A N 1
ATOM 757 C CA . GLN A 1 90 ? 4.690 4.765 -13.806 1.00 93.88 90 GLN A CA 1
ATOM 758 C C . GLN A 1 90 ? 5.327 3.815 -14.819 1.00 93.88 90 GLN A C 1
ATOM 760 O O . GLN A 1 90 ? 5.877 4.254 -15.821 1.00 93.88 90 GLN A O 1
ATOM 765 N N . GLU A 1 91 ? 5.178 2.512 -14.595 1.00 92.88 91 GLU A N 1
ATOM 766 C CA . GLU A 1 91 ? 5.737 1.474 -15.463 1.00 92.88 91 GLU A CA 1
ATOM 767 C C . GLU A 1 91 ? 4.853 1.189 -16.698 1.00 92.88 91 GLU A C 1
ATOM 769 O O . GLU A 1 91 ? 5.040 0.188 -17.383 1.00 92.88 91 GLU A O 1
ATOM 774 N N . ASN A 1 92 ? 3.866 2.049 -16.994 1.00 91.75 92 ASN A N 1
ATOM 775 C CA . ASN A 1 92 ? 2.943 1.931 -18.134 1.00 91.75 92 ASN A CA 1
ATOM 776 C C . ASN A 1 92 ? 2.210 0.573 -18.242 1.00 91.75 92 ASN A C 1
ATOM 778 O O . ASN A 1 92 ? 1.831 0.140 -19.329 1.00 91.75 92 ASN A O 1
ATOM 782 N N . LEU A 1 93 ? 1.961 -0.102 -17.117 1.00 92.31 93 LEU A N 1
ATOM 783 C CA . LEU A 1 93 ? 1.284 -1.407 -17.075 1.00 92.31 93 LEU A CA 1
ATOM 784 C C . LEU A 1 93 ? -0.226 -1.284 -17.321 1.00 92.31 93 LEU A C 1
ATOM 786 O O . LEU A 1 93 ? -0.900 -2.227 -17.751 1.00 92.31 93 LEU A O 1
ATOM 790 N N . PHE A 1 94 ? -0.788 -0.124 -16.987 1.00 92.44 94 PHE A N 1
ATOM 791 C CA . PHE A 1 94 ? -2.186 0.216 -17.201 1.00 92.44 94 PHE A CA 1
ATOM 792 C C . PHE A 1 94 ? -2.424 1.715 -17.022 1.00 92.44 94 PHE A C 1
ATOM 794 O O . PHE A 1 94 ? -1.704 2.4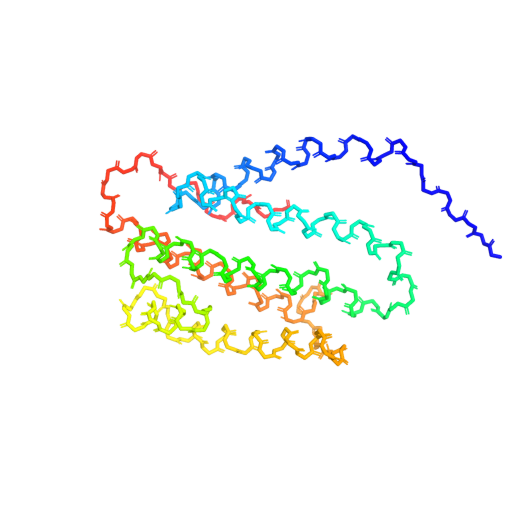03 -16.302 1.00 92.44 94 PHE A O 1
ATOM 801 N N . GLU A 1 95 ? -3.527 2.190 -17.595 1.00 84.69 95 GLU A N 1
ATOM 802 C CA . GLU A 1 95 ? -4.004 3.556 -17.428 1.00 84.69 95 GLU A CA 1
ATOM 803 C C . GLU A 1 95 ? -5.418 3.545 -16.828 1.00 84.69 95 GLU A C 1
ATOM 805 O O . GLU A 1 95 ? -6.288 2.817 -17.297 1.00 84.69 95 GLU A O 1
ATOM 810 N N . ASN A 1 96 ? -5.624 4.325 -15.759 1.00 83.31 96 ASN A N 1
ATOM 811 C CA . ASN A 1 96 ? -6.917 4.588 -15.105 1.00 83.31 96 ASN A CA 1
ATOM 812 C C . ASN A 1 96 ? -7.840 3.371 -14.910 1.00 83.31 96 ASN A C 1
ATOM 814 O O . ASN A 1 96 ? -8.902 3.261 -15.518 1.00 83.31 96 ASN A O 1
ATOM 818 N N . ILE A 1 97 ? -7.468 2.491 -13.980 1.00 88.69 97 ILE A N 1
ATOM 819 C CA . ILE A 1 97 ? -8.276 1.327 -13.592 1.00 88.69 97 ILE A CA 1
ATOM 820 C C . ILE A 1 97 ? -8.560 1.312 -12.089 1.00 88.69 97 ILE A C 1
ATOM 822 O O . ILE A 1 97 ? -7.907 2.002 -11.307 1.00 88.69 97 ILE A O 1
ATOM 826 N N . SER A 1 98 ? -9.541 0.505 -11.680 1.00 86.06 98 SER A N 1
ATOM 827 C CA . SER A 1 98 ? -9.822 0.261 -10.264 1.00 86.06 98 SER A CA 1
ATOM 828 C C . SER A 1 98 ? -8.681 -0.510 -9.587 1.00 86.06 98 SER A C 1
ATOM 830 O O . SER A 1 98 ? -7.965 -1.276 -10.237 1.00 86.06 98 SER A O 1
ATOM 832 N N . SER A 1 99 ? -8.545 -0.363 -8.264 1.00 82.31 99 SER A N 1
ATOM 833 C CA . SER A 1 99 ? -7.503 -1.041 -7.474 1.00 82.31 99 SER A CA 1
ATOM 834 C C . SER A 1 99 ? -7.528 -2.563 -7.638 1.00 82.31 99 SER A C 1
ATOM 836 O O . SER A 1 99 ? -6.484 -3.186 -7.811 1.00 82.31 99 SER A O 1
ATOM 838 N N . HIS A 1 100 ? -8.719 -3.165 -7.675 1.00 84.69 100 HIS A N 1
ATOM 839 C CA . HIS A 1 100 ? -8.875 -4.605 -7.886 1.00 84.69 100 HIS A CA 1
ATOM 840 C C . HIS A 1 100 ? -8.318 -5.066 -9.243 1.00 84.69 100 HIS A C 1
ATOM 842 O O . HIS A 1 100 ? -7.644 -6.092 -9.324 1.00 84.69 100 HIS A O 1
ATOM 848 N N . LEU A 1 101 ? -8.592 -4.317 -10.316 1.00 88.69 101 LEU A N 1
ATOM 849 C CA . LEU A 1 101 ? -8.074 -4.640 -11.647 1.00 88.69 101 LEU A CA 1
ATOM 850 C C . LEU A 1 101 ? -6.563 -4.409 -11.735 1.00 88.69 101 LEU A C 1
ATOM 852 O O . LEU A 1 101 ? -5.883 -5.176 -12.413 1.00 88.69 101 LEU A O 1
ATOM 856 N N . ALA A 1 102 ? -6.039 -3.397 -11.038 1.00 90.50 102 ALA A N 1
ATOM 857 C CA . ALA A 1 102 ? -4.602 -3.145 -10.947 1.00 90.50 102 ALA A CA 1
ATOM 858 C C . ALA A 1 102 ? -3.867 -4.317 -10.296 1.00 90.50 102 ALA A C 1
ATOM 860 O O . ALA A 1 102 ? -2.916 -4.836 -10.875 1.00 90.50 102 ALA A O 1
ATOM 861 N N . ILE A 1 103 ? -4.366 -4.797 -9.154 1.00 90.25 103 ILE A N 1
ATOM 862 C CA . ILE A 1 103 ? -3.801 -5.961 -8.461 1.00 90.25 103 ILE A CA 1
ATOM 863 C C . ILE A 1 103 ? -3.842 -7.188 -9.362 1.00 90.25 103 ILE A C 1
ATOM 865 O O . ILE A 1 103 ? -2.813 -7.818 -9.569 1.00 90.25 103 ILE A O 1
ATOM 869 N N . PHE A 1 104 ? -5.001 -7.487 -9.957 1.00 90.44 104 PHE A N 1
ATOM 870 C CA . PHE A 1 104 ? -5.143 -8.638 -10.846 1.00 90.44 104 PHE A CA 1
ATOM 871 C C . PHE A 1 104 ? -4.148 -8.598 -12.013 1.00 90.44 104 PHE A C 1
ATOM 873 O O . PHE A 1 104 ? -3.483 -9.594 -12.290 1.00 90.44 104 PHE A O 1
ATOM 880 N N . LYS A 1 105 ? -4.006 -7.441 -12.675 1.00 92.50 105 LYS A N 1
ATOM 881 C CA . LYS A 1 105 ? -3.038 -7.272 -13.765 1.00 92.50 105 LYS A CA 1
ATOM 882 C C . LYS A 1 105 ? -1.603 -7.481 -13.288 1.00 92.50 105 LYS A C 1
ATOM 884 O O . LYS A 1 105 ? -0.868 -8.224 -13.925 1.00 92.50 105 LYS A O 1
ATOM 889 N N . MET A 1 106 ? -1.204 -6.864 -12.178 1.00 92.25 106 MET A N 1
ATOM 890 C CA . MET A 1 106 ? 0.173 -6.966 -11.680 1.00 92.25 106 MET A CA 1
ATOM 891 C C . MET A 1 106 ? 0.516 -8.366 -11.169 1.00 92.25 106 MET A C 1
ATOM 893 O O . MET A 1 106 ? 1.646 -8.812 -11.347 1.00 92.25 106 MET A O 1
ATOM 897 N N . THR A 1 107 ? -0.449 -9.092 -10.606 1.00 91.69 107 THR A N 1
ATOM 898 C CA . THR A 1 107 ? -0.289 -10.517 -10.291 1.00 91.69 107 THR A CA 1
ATOM 899 C C . THR A 1 107 ? -0.173 -11.357 -11.565 1.00 91.69 107 THR A C 1
ATOM 901 O O . THR A 1 107 ? 0.706 -12.207 -11.654 1.00 91.69 107 THR A O 1
ATOM 904 N N . GLY A 1 108 ? -0.999 -11.099 -12.587 1.00 89.75 108 GLY A N 1
ATOM 905 C CA . GLY A 1 108 ? -0.928 -11.801 -13.876 1.00 89.75 108 GLY A CA 1
ATOM 906 C C . GLY A 1 108 ? 0.387 -11.581 -14.636 1.00 89.75 108 GLY A C 1
ATOM 907 O O . GLY A 1 108 ? 0.820 -12.458 -15.376 1.00 89.75 108 GLY A O 1
ATOM 908 N N . LEU A 1 109 ? 1.041 -10.438 -14.414 1.00 91.56 109 LEU A N 1
ATOM 909 C CA . LEU A 1 109 ? 2.378 -10.123 -14.928 1.00 91.56 109 LEU A CA 1
ATOM 910 C C . LEU A 1 109 ? 3.517 -10.702 -14.067 1.00 91.56 109 LEU A C 1
ATOM 912 O O . LEU A 1 109 ? 4.682 -10.511 -14.398 1.00 91.56 109 LEU A O 1
ATOM 916 N N . GLY A 1 110 ? 3.208 -11.380 -12.957 1.00 91.06 110 GLY A N 1
ATOM 917 C CA . GLY A 1 110 ? 4.206 -11.935 -12.037 1.00 91.06 110 GLY A CA 1
ATOM 918 C C . GLY A 1 110 ? 4.932 -10.895 -11.176 1.00 91.06 110 GLY A C 1
ATOM 919 O O . GLY A 1 110 ? 5.917 -11.230 -10.527 1.00 91.06 110 GLY A O 1
ATOM 920 N N . ILE A 1 111 ? 4.456 -9.646 -11.153 1.00 93.19 111 ILE A N 1
ATOM 921 C CA . ILE A 1 111 ? 5.043 -8.556 -10.359 1.00 93.19 111 ILE A CA 1
ATOM 922 C C . ILE A 1 111 ? 4.656 -8.712 -8.889 1.00 93.19 111 ILE A C 1
ATOM 924 O O . ILE A 1 111 ? 5.488 -8.565 -8.000 1.00 93.19 111 ILE A O 1
ATOM 928 N N . LEU A 1 112 ? 3.381 -9.014 -8.632 1.00 91.88 112 LEU A N 1
ATOM 929 C CA . LEU A 1 112 ? 2.867 -9.331 -7.300 1.00 91.88 112 LEU A CA 1
ATOM 930 C C . LEU A 1 112 ? 2.714 -10.845 -7.150 1.00 91.88 112 LEU A C 1
ATOM 932 O O . LEU A 1 112 ? 2.327 -11.529 -8.098 1.00 91.88 112 LEU A O 1
ATOM 936 N N . GLN A 1 113 ? 2.954 -11.363 -5.945 1.00 87.19 113 GLN A N 1
ATOM 937 C CA . GLN A 1 113 ? 2.765 -12.786 -5.660 1.00 87.19 113 GLN A CA 1
ATOM 938 C C . GLN A 1 113 ? 1.281 -13.195 -5.760 1.00 87.19 113 GLN A C 1
ATOM 940 O O . GLN A 1 113 ? 0.371 -12.381 -5.579 1.00 87.19 113 GLN A O 1
ATOM 945 N N . GLY A 1 114 ? 1.025 -14.462 -6.095 1.00 81.88 114 GLY A N 1
ATOM 946 C CA . GLY A 1 114 ? -0.336 -14.972 -6.303 1.00 81.88 114 GLY A CA 1
ATOM 947 C C . GLY A 1 114 ? -1.167 -15.040 -5.018 1.00 81.88 114 GLY A C 1
ATOM 948 O O . GLY A 1 114 ? -2.327 -14.635 -5.002 1.00 81.88 114 GLY A O 1
ATOM 949 N N . ASP A 1 115 ? -0.557 -15.481 -3.923 1.00 85.31 115 ASP A N 1
ATOM 950 C CA . ASP A 1 115 ? -1.136 -15.524 -2.573 1.00 85.31 115 ASP A CA 1
ATOM 951 C C . ASP A 1 115 ? -1.431 -14.123 -2.003 1.00 85.31 115 ASP A C 1
ATOM 953 O O . ASP A 1 115 ? -2.410 -13.911 -1.275 1.00 85.31 115 ASP A O 1
ATOM 957 N N . LEU A 1 116 ? -0.640 -13.126 -2.405 1.00 86.75 116 LEU A N 1
ATOM 958 C CA . LEU A 1 116 ? -0.868 -11.725 -2.064 1.00 86.75 116 LEU A CA 1
ATOM 959 C C . LEU A 1 116 ? -2.193 -11.199 -2.644 1.00 86.75 116 LEU A C 1
ATOM 961 O O . LEU A 1 116 ? -2.869 -10.407 -1.988 1.00 86.75 116 LEU A O 1
ATOM 965 N N . MET A 1 117 ? -2.631 -11.672 -3.817 1.00 85.56 117 MET A N 1
ATOM 966 C CA . MET A 1 117 ? -3.922 -11.276 -4.399 1.00 85.56 117 MET A CA 1
ATOM 967 C C . MET A 1 117 ? -5.099 -11.661 -3.492 1.00 85.56 117 MET A C 1
ATOM 969 O O . MET A 1 117 ? -5.996 -10.843 -3.260 1.00 85.56 117 MET A O 1
ATOM 973 N N . GLU A 1 118 ? -5.106 -12.886 -2.961 1.00 86.62 118 GLU A N 1
ATOM 974 C CA . GLU A 1 118 ? -6.158 -13.350 -2.048 1.00 86.62 118 GLU A CA 1
ATOM 975 C C . GLU A 1 118 ? -6.151 -12.553 -0.743 1.00 86.62 118 GLU A C 1
ATOM 977 O O . GLU A 1 118 ? -7.208 -12.125 -0.263 1.00 86.62 118 GLU A O 1
ATOM 982 N N . THR A 1 119 ? -4.957 -12.274 -0.215 1.00 88.44 119 THR A N 1
ATOM 983 C CA . THR A 1 119 ? -4.768 -11.457 0.989 1.00 88.44 119 THR A CA 1
ATOM 984 C C . THR A 1 119 ? -5.312 -10.043 0.790 1.00 88.44 119 THR A C 1
ATOM 986 O O . THR A 1 119 ? -6.126 -9.572 1.588 1.00 88.44 119 THR A O 1
ATOM 989 N N . LEU A 1 120 ? -4.945 -9.372 -0.304 1.00 88.00 120 LEU A N 1
ATOM 990 C CA . LEU A 1 120 ? -5.425 -8.024 -0.616 1.00 88.00 120 LEU A CA 1
ATOM 991 C C . LEU A 1 120 ? -6.940 -7.999 -0.841 1.00 88.00 120 LEU A C 1
ATOM 993 O O . LEU A 1 120 ? -7.630 -7.132 -0.303 1.00 88.00 120 LEU A O 1
ATOM 997 N N . ARG A 1 121 ? -7.491 -8.990 -1.553 1.00 84.62 121 ARG A N 1
ATOM 998 C CA . ARG A 1 121 ? -8.943 -9.131 -1.741 1.00 84.62 121 ARG A CA 1
ATOM 999 C C . ARG A 1 121 ? -9.675 -9.287 -0.408 1.00 84.62 121 ARG A C 1
ATOM 1001 O O . ARG A 1 121 ? -10.699 -8.636 -0.191 1.00 84.62 121 ARG A O 1
ATOM 1008 N N . SER A 1 122 ? -9.146 -10.118 0.488 1.00 86.06 122 SER A N 1
ATOM 1009 C CA . SER A 1 122 ? -9.674 -10.297 1.842 1.00 86.06 122 SER A CA 1
ATOM 1010 C C . SER A 1 122 ? -9.651 -8.980 2.622 1.00 86.06 122 SER A C 1
ATOM 1012 O O . SER A 1 122 ? -10.671 -8.577 3.185 1.00 86.06 122 SER A O 1
ATOM 1014 N N . LEU A 1 123 ? -8.533 -8.250 2.579 1.00 86.44 123 LEU A N 1
ATOM 1015 C CA . LEU A 1 123 ? -8.391 -6.949 3.230 1.00 86.44 123 LEU A CA 1
ATOM 1016 C C . LEU A 1 123 ? -9.404 -5.917 2.707 1.00 86.44 123 LEU A C 1
ATOM 1018 O O . LEU A 1 123 ? -10.013 -5.229 3.525 1.00 86.44 123 LEU A O 1
ATOM 1022 N N . TYR A 1 124 ? -9.679 -5.849 1.399 1.00 83.94 124 TYR A N 1
ATOM 1023 C CA . TYR A 1 124 ? -10.723 -4.956 0.866 1.00 83.94 124 TYR A CA 1
ATOM 1024 C C . TYR A 1 124 ? -12.114 -5.287 1.376 1.00 83.94 124 TYR A C 1
ATOM 1026 O O . TYR A 1 124 ? -12.841 -4.399 1.822 1.00 83.94 124 TYR A O 1
ATOM 1034 N N . LEU A 1 125 ? -12.484 -6.568 1.353 1.00 82.44 125 LEU A N 1
ATOM 1035 C CA . LEU A 1 125 ? -13.784 -6.998 1.859 1.00 82.44 125 LEU A CA 1
ATOM 1036 C C . LEU A 1 125 ? -13.932 -6.659 3.345 1.00 82.44 125 LEU A C 1
ATOM 1038 O O . LEU A 1 125 ? -14.998 -6.224 3.784 1.00 82.44 125 LEU A O 1
ATOM 1042 N N . LYS A 1 126 ? -12.861 -6.828 4.126 1.00 80.44 126 LYS A N 1
ATOM 1043 C CA . LYS A 1 126 ? -12.833 -6.468 5.546 1.00 80.44 126 LYS A CA 1
ATOM 1044 C C . LYS A 1 126 ? -12.894 -4.948 5.750 1.00 80.44 126 LYS A C 1
ATOM 1046 O O . LYS A 1 126 ? -13.681 -4.503 6.582 1.00 80.44 126 LYS A O 1
ATOM 1051 N N . ARG A 1 127 ? -12.168 -4.145 4.960 1.00 82.88 127 ARG A N 1
ATOM 1052 C CA . ARG A 1 127 ? -12.241 -2.669 4.958 1.00 82.88 127 ARG A CA 1
ATOM 1053 C C . ARG A 1 127 ? -13.674 -2.189 4.750 1.00 82.88 127 ARG A C 1
ATOM 1055 O O . ARG A 1 127 ? -14.176 -1.390 5.536 1.00 82.88 127 ARG A O 1
ATOM 1062 N N . ASP A 1 128 ? -14.346 -2.701 3.725 1.00 80.12 128 ASP A N 1
ATOM 1063 C CA . ASP A 1 128 ? -15.708 -2.287 3.391 1.00 80.12 128 ASP A CA 1
ATOM 1064 C C . ASP A 1 128 ? -16.698 -2.674 4.499 1.00 80.12 128 ASP A C 1
ATOM 1066 O O . ASP A 1 128 ? -17.600 -1.901 4.827 1.00 80.12 128 ASP A O 1
ATOM 1070 N N . LYS A 1 129 ? -16.500 -3.832 5.143 1.00 76.88 129 LYS A N 1
ATOM 1071 C CA . LYS A 1 129 ? -17.263 -4.238 6.334 1.00 76.88 129 LYS A CA 1
ATOM 1072 C C . LYS A 1 129 ? -16.990 -3.338 7.545 1.00 76.88 129 LYS A C 1
ATOM 1074 O O . LYS A 1 129 ? -17.933 -3.016 8.265 1.00 76.88 129 LYS A O 1
ATOM 1079 N N . ILE A 1 130 ? -15.747 -2.912 7.773 1.00 74.56 130 ILE A N 1
ATOM 1080 C CA . ILE A 1 130 ? -15.391 -1.964 8.846 1.00 74.56 130 ILE A CA 1
ATOM 1081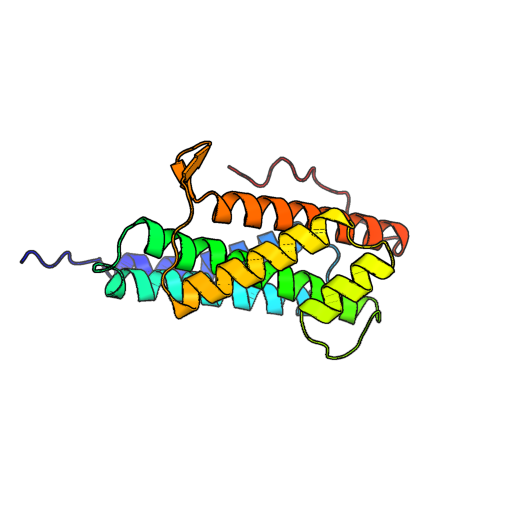 C C . ILE A 1 130 ? -16.091 -0.619 8.614 1.00 74.56 130 ILE A C 1
ATOM 1083 O O . ILE A 1 130 ? -16.670 -0.057 9.544 1.00 74.56 130 ILE A O 1
ATOM 1087 N N . LEU A 1 131 ? -16.078 -0.124 7.373 1.00 72.25 131 LEU A N 1
ATOM 1088 C CA . LEU A 1 131 ? -16.696 1.152 7.009 1.00 72.25 131 LEU A CA 1
ATOM 1089 C C . LEU A 1 131 ? -18.229 1.114 7.084 1.00 72.25 131 LEU A C 1
ATOM 1091 O O . LEU A 1 131 ? -18.823 2.074 7.567 1.00 72.25 131 LEU A O 1
ATOM 1095 N N . LYS A 1 132 ? -18.867 0.024 6.634 1.00 72.62 132 LYS A N 1
ATOM 1096 C CA . LYS A 1 132 ? -20.337 -0.098 6.589 1.00 72.62 132 LYS A CA 1
ATOM 1097 C C . LYS A 1 132 ? -20.958 -0.549 7.910 1.00 72.62 132 LYS A C 1
ATOM 1099 O O . LYS A 1 132 ? -21.981 -0.013 8.316 1.00 72.62 132 LYS A O 1
ATOM 1104 N N . ASN A 1 133 ? -20.347 -1.535 8.564 1.00 66.25 133 ASN A N 1
ATOM 1105 C CA . ASN A 1 133 ? -20.983 -2.289 9.647 1.00 66.25 133 ASN A CA 1
ATOM 1106 C C . ASN A 1 133 ? -20.230 -2.179 10.981 1.00 66.25 133 ASN A C 1
ATOM 1108 O O . ASN A 1 133 ? -20.661 -2.776 11.963 1.00 66.25 133 ASN A O 1
ATOM 1112 N N . GLY A 1 134 ? -19.088 -1.477 11.030 1.00 61.22 134 GLY A N 1
ATOM 1113 C CA . GLY A 1 134 ? -18.239 -1.433 12.227 1.00 61.22 134 GLY A CA 1
ATOM 1114 C C . GLY A 1 134 ? -17.676 -2.805 12.616 1.00 61.22 134 GLY A C 1
ATOM 1115 O O . GLY A 1 134 ? -17.501 -3.074 13.800 1.00 61.22 134 GLY A O 1
ATOM 1116 N N . PHE A 1 135 ? -17.458 -3.682 11.629 1.00 55.22 135 PHE A N 1
ATOM 1117 C CA . PHE A 1 135 ? -17.107 -5.089 11.834 1.00 55.22 135 PHE A CA 1
ATOM 1118 C C . PHE A 1 135 ? -15.784 -5.280 12.595 1.00 55.22 135 PHE A C 1
ATOM 1120 O O . PHE A 1 135 ? -14.822 -4.538 12.393 1.00 55.22 135 PHE A O 1
ATOM 1127 N N . PHE A 1 136 ? -15.748 -6.313 13.439 1.00 58.19 136 PHE A N 1
ATOM 1128 C CA . PHE A 1 136 ? -14.696 -6.581 14.417 1.00 58.19 136 PHE A CA 1
ATOM 1129 C C . PHE A 1 136 ? -13.684 -7.608 13.893 1.00 58.19 136 PHE A C 1
ATOM 1131 O O . PHE A 1 136 ? -14.071 -8.637 13.341 1.00 58.19 136 PHE A O 1
ATOM 1138 N N . GLY A 1 137 ?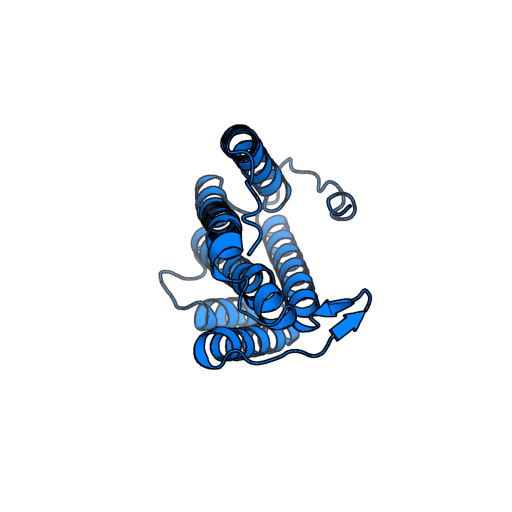 -12.394 -7.343 14.095 1.00 54.62 137 GLY A N 1
ATOM 1139 C CA . GLY A 1 137 ? -11.337 -8.347 13.987 1.00 54.62 137 GLY A CA 1
ATOM 1140 C C . GLY A 1 137 ? -10.980 -8.939 15.353 1.00 54.62 137 GLY A C 1
ATOM 1141 O O . GLY A 1 137 ? -11.115 -8.274 16.390 1.00 54.62 137 GLY A O 1
ATOM 1142 N N . ASP A 1 138 ? -10.487 -10.176 15.349 1.00 58.09 138 ASP A N 1
ATOM 1143 C CA . ASP A 1 138 ? -9.821 -10.769 16.507 1.00 58.09 138 ASP A CA 1
ATOM 1144 C C . ASP A 1 138 ? -8.505 -10.034 16.818 1.00 58.09 138 ASP A C 1
ATOM 1146 O O . ASP A 1 138 ? -7.947 -9.302 15.994 1.00 58.09 138 ASP A O 1
ATOM 1150 N N . THR A 1 139 ? -8.024 -10.169 18.051 1.00 54.31 139 THR A N 1
ATOM 1151 C CA . THR A 1 139 ? -6.716 -9.650 18.478 1.00 54.31 139 THR A CA 1
ATOM 1152 C C . THR A 1 139 ? -5.638 -10.692 18.212 1.00 54.31 139 THR A C 1
ATOM 1154 O O . THR A 1 139 ? -5.799 -11.841 18.612 1.00 54.31 139 THR A O 1
ATOM 1157 N N . CYS A 1 140 ? -4.543 -10.278 17.575 1.00 56.41 140 CYS A N 1
ATOM 1158 C CA . CYS A 1 140 ? -3.389 -11.125 17.271 1.00 56.41 140 CYS A CA 1
ATOM 1159 C C . CYS A 1 140 ? -2.220 -10.809 18.219 1.00 56.41 140 CYS A C 1
ATOM 1161 O O . CYS A 1 140 ? -2.372 -10.051 19.184 1.00 56.41 140 CYS A O 1
ATOM 1163 N N . GLU A 1 141 ? -1.051 -11.402 17.954 1.00 48.22 141 GLU A N 1
ATOM 1164 C CA . GLU A 1 141 ? 0.186 -11.160 18.700 1.00 48.22 141 GLU A CA 1
ATOM 1165 C C . GLU A 1 141 ? 0.411 -9.668 19.022 1.00 48.22 141 GLU A C 1
ATOM 1167 O O . GLU A 1 141 ? 0.178 -8.777 18.201 1.00 48.22 141 GLU A O 1
ATOM 1172 N N . LYS A 1 142 ? 0.904 -9.397 20.240 1.00 51.34 142 LYS A N 1
ATOM 1173 C CA . LYS A 1 142 ? 1.231 -8.052 20.758 1.00 51.34 142 LYS A CA 1
ATOM 1174 C C . LYS A 1 142 ? 0.042 -7.087 20.928 1.00 51.34 142 LYS A C 1
ATOM 1176 O O . LYS A 1 142 ? 0.244 -5.876 20.908 1.00 51.34 142 LYS A O 1
ATOM 1181 N N . ASN A 1 143 ? -1.180 -7.587 21.143 1.00 54.72 143 ASN A N 1
ATOM 1182 C CA . ASN A 1 143 ? -2.394 -6.775 21.365 1.00 54.72 143 ASN A CA 1
ATOM 1183 C C . ASN A 1 143 ? -2.777 -5.854 20.188 1.00 54.72 143 ASN A C 1
ATOM 1185 O O . ASN A 1 143 ? -3.565 -4.920 20.359 1.00 54.72 143 ASN A O 1
ATOM 1189 N N . LEU A 1 144 ? -2.245 -6.106 18.991 1.00 57.56 144 LEU A N 1
ATOM 1190 C CA . LEU A 1 144 ? -2.677 -5.421 17.778 1.00 57.56 144 LEU A CA 1
ATOM 1191 C C . LEU A 1 144 ? -3.895 -6.144 17.183 1.00 57.56 144 LEU A C 1
ATOM 1193 O O . LEU A 1 144 ? -4.008 -7.369 17.304 1.00 57.56 144 LEU A O 1
ATOM 1197 N N . PRO A 1 145 ? -4.818 -5.425 16.521 1.00 67.12 145 PRO A N 1
ATOM 1198 C CA . PRO A 1 145 ? -5.869 -6.090 15.767 1.00 67.12 145 PRO A CA 1
ATOM 1199 C C . PRO A 1 145 ? -5.251 -6.961 14.669 1.00 67.12 145 PRO A C 1
ATOM 1201 O O . PRO A 1 145 ? -4.348 -6.506 13.960 1.00 67.12 145 PRO A O 1
ATOM 1204 N N . CYS A 1 146 ? -5.735 -8.195 14.510 1.00 71.94 146 CYS A N 1
ATOM 1205 C CA . CYS A 1 146 ? -5.235 -9.130 13.498 1.00 71.94 146 CYS A CA 1
ATOM 1206 C C . CYS A 1 146 ? -5.220 -8.514 12.100 1.00 71.94 146 CYS A C 1
ATOM 1208 O O . CYS A 1 146 ? -4.264 -8.683 11.349 1.00 71.94 146 CYS A O 1
ATOM 1210 N N . LEU A 1 147 ? -6.241 -7.718 11.781 1.00 76.94 147 LEU A N 1
ATOM 1211 C CA . LEU A 1 147 ? -6.383 -7.096 10.470 1.00 76.94 147 LEU A CA 1
ATOM 1212 C C . LEU A 1 147 ? -5.343 -6.010 10.226 1.00 76.94 147 LEU A C 1
ATOM 1214 O O . LEU A 1 147 ? -4.848 -5.872 9.110 1.00 76.94 147 LEU A O 1
ATOM 1218 N N . PHE A 1 148 ? -4.966 -5.267 11.267 1.00 76.75 148 PHE A N 1
ATOM 1219 C CA . PHE A 1 148 ? -3.876 -4.306 11.164 1.00 76.75 148 PHE A CA 1
ATOM 1220 C C . PHE A 1 148 ? -2.554 -5.018 10.876 1.00 76.75 148 PHE A C 1
ATOM 1222 O O . PHE A 1 148 ? -1.791 -4.574 10.019 1.00 76.75 148 PHE A O 1
ATOM 1229 N N . TYR A 1 149 ? -2.282 -6.124 11.569 1.00 76.56 149 TYR A N 1
ATOM 1230 C CA . TYR A 1 149 ? -1.075 -6.912 11.338 1.00 76.56 149 TYR A CA 1
ATOM 1231 C C . TYR A 1 149 ? -1.041 -7.488 9.914 1.00 76.56 149 TYR A C 1
ATOM 1233 O O . TYR A 1 149 ? -0.060 -7.274 9.202 1.00 76.56 149 TYR A O 1
ATOM 1241 N N . GLU A 1 150 ? -2.133 -8.119 9.467 1.00 83.25 150 GLU A N 1
ATOM 1242 C CA . GLU A 1 150 ? -2.295 -8.620 8.093 1.00 83.25 150 GLU A CA 1
ATOM 1243 C C . GLU A 1 150 ? -2.074 -7.509 7.055 1.00 83.25 150 GLU A C 1
ATOM 1245 O O . GLU A 1 150 ? -1.310 -7.692 6.109 1.00 83.25 150 GLU A O 1
ATOM 1250 N N . ALA A 1 151 ? -2.670 -6.329 7.256 1.00 84.12 151 ALA A N 1
ATOM 1251 C CA . ALA A 1 151 ? -2.509 -5.198 6.347 1.00 84.12 151 ALA A CA 1
ATOM 1252 C C . ALA A 1 151 ? -1.060 -4.692 6.285 1.00 84.12 151 ALA A C 1
ATOM 1254 O O . ALA A 1 151 ? -0.563 -4.378 5.209 1.00 84.12 151 ALA A O 1
ATOM 1255 N N . ASN A 1 152 ? -0.351 -4.623 7.416 1.00 81.81 152 ASN A N 1
ATOM 1256 C CA . ASN A 1 152 ? 1.058 -4.220 7.407 1.00 81.81 152 ASN A CA 1
ATOM 1257 C C . ASN A 1 152 ? 1.955 -5.270 6.759 1.00 81.81 152 ASN A C 1
ATOM 1259 O O . ASN A 1 152 ? 2.904 -4.906 6.069 1.00 81.81 152 ASN A O 1
ATOM 1263 N N . ARG A 1 153 ? 1.674 -6.556 6.984 1.00 85.31 153 ARG A N 1
ATOM 1264 C CA . ARG A 1 153 ? 2.396 -7.640 6.323 1.00 85.31 153 ARG A CA 1
ATOM 1265 C C . ARG A 1 153 ? 2.218 -7.547 4.806 1.00 85.31 153 ARG A C 1
ATOM 1267 O O . ARG A 1 153 ? 3.218 -7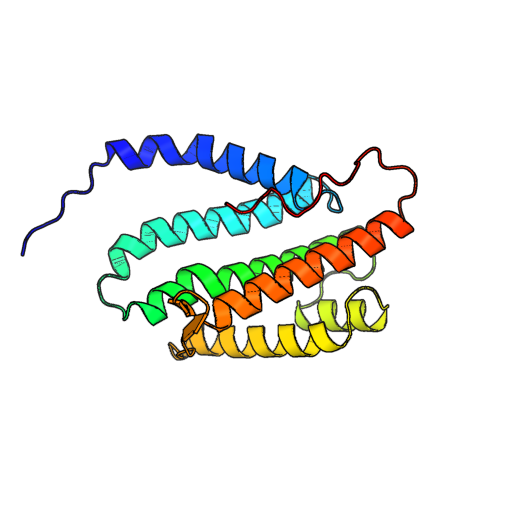.494 4.099 1.00 85.31 153 ARG A O 1
ATOM 1274 N N . ALA A 1 154 ? 0.977 -7.416 4.336 1.00 89.06 154 ALA A N 1
ATOM 1275 C CA . ALA A 1 154 ? 0.672 -7.251 2.917 1.00 89.06 154 ALA A CA 1
ATOM 1276 C C . ALA A 1 154 ? 1.350 -6.006 2.321 1.00 89.06 154 ALA A C 1
ATOM 1278 O O . ALA A 1 154 ? 1.901 -6.074 1.229 1.00 89.06 154 ALA A O 1
ATOM 1279 N N . LEU A 1 155 ? 1.380 -4.881 3.050 1.00 88.38 155 LEU A N 1
ATOM 1280 C CA . LEU A 1 155 ? 2.104 -3.682 2.617 1.00 88.38 155 LEU A CA 1
ATOM 1281 C C . LEU A 1 155 ? 3.594 -3.961 2.390 1.00 88.38 155 LEU A C 1
ATOM 1283 O O . LEU A 1 155 ? 4.125 -3.558 1.362 1.00 88.38 155 LEU A O 1
ATOM 1287 N N . ARG A 1 156 ? 4.258 -4.675 3.306 1.00 85.19 156 ARG A N 1
ATOM 1288 C CA . ARG A 1 156 ? 5.681 -5.017 3.149 1.00 85.19 156 ARG A CA 1
ATOM 1289 C C . ARG A 1 156 ? 5.926 -5.961 1.977 1.00 85.19 156 ARG A C 1
ATOM 1291 O O . ARG A 1 156 ? 6.915 -5.798 1.271 1.00 85.19 156 ARG A O 1
ATOM 1298 N N . GLU A 1 157 ? 5.051 -6.945 1.783 1.00 89.12 157 GLU A N 1
ATOM 1299 C CA . GLU A 1 157 ? 5.138 -7.876 0.654 1.00 89.12 157 GLU A CA 1
ATOM 1300 C C . GLU A 1 157 ? 4.979 -7.129 -0.680 1.00 89.12 157 GLU A C 1
ATOM 1302 O O . GLU A 1 157 ? 5.808 -7.303 -1.568 1.00 89.12 157 GLU A O 1
ATOM 1307 N N . VAL A 1 158 ? 4.013 -6.204 -0.781 1.00 91.25 158 VAL A N 1
ATOM 1308 C CA . VAL A 1 158 ? 3.869 -5.305 -1.941 1.00 91.25 158 VAL A CA 1
ATOM 1309 C C . VAL A 1 158 ? 5.124 -4.452 -2.136 1.00 91.25 158 VAL A C 1
ATOM 1311 O O . VAL A 1 158 ? 5.684 -4.445 -3.226 1.00 91.25 158 VAL A O 1
ATOM 1314 N N . GLU A 1 159 ? 5.590 -3.749 -1.101 1.00 88.12 159 GLU A N 1
ATOM 1315 C CA . GLU A 1 159 ? 6.779 -2.882 -1.176 1.00 88.12 159 GLU A CA 1
ATOM 1316 C C . GLU A 1 159 ? 8.005 -3.647 -1.688 1.00 88.12 159 GLU A C 1
ATOM 1318 O O . GLU A 1 159 ? 8.720 -3.156 -2.562 1.00 88.12 159 GLU A O 1
ATOM 1323 N N . LYS A 1 160 ? 8.207 -4.871 -1.191 1.00 89.19 160 LYS A N 1
ATOM 1324 C CA . LYS A 1 160 ? 9.289 -5.753 -1.624 1.00 89.19 160 LYS A CA 1
ATOM 1325 C C . LYS A 1 160 ? 9.132 -6.164 -3.089 1.00 89.19 160 LYS A C 1
ATOM 1327 O O . LYS A 1 160 ? 10.068 -5.980 -3.860 1.00 89.19 160 LYS A O 1
ATOM 1332 N N . SER A 1 161 ? 7.961 -6.669 -3.476 1.00 91.56 161 SER A N 1
ATOM 1333 C CA . SER A 1 161 ? 7.673 -7.101 -4.849 1.00 91.56 161 SER A CA 1
ATOM 1334 C C . SER A 1 161 ? 7.894 -5.987 -5.875 1.00 91.56 161 SER A C 1
ATOM 1336 O O . SER A 1 161 ? 8.540 -6.196 -6.901 1.00 91.56 161 SER A O 1
ATOM 1338 N N . LEU A 1 162 ? 7.407 -4.778 -5.586 1.00 92.50 162 LEU A N 1
ATOM 1339 C CA . LEU A 1 162 ? 7.566 -3.638 -6.491 1.00 92.50 162 LEU A CA 1
ATOM 1340 C C . LEU A 1 162 ? 9.014 -3.163 -6.573 1.00 92.50 162 LEU A C 1
ATOM 1342 O O . LEU A 1 162 ? 9.481 -2.810 -7.653 1.00 92.50 162 LEU A O 1
ATOM 1346 N N . TYR A 1 163 ? 9.740 -3.180 -5.454 1.00 89.88 163 TYR A N 1
ATOM 1347 C CA . TYR A 1 163 ? 11.156 -2.835 -5.454 1.00 89.88 163 TYR A CA 1
ATOM 1348 C C . TYR A 1 163 ? 11.999 -3.847 -6.243 1.00 89.88 163 TYR A C 1
ATOM 1350 O O . TYR A 1 163 ? 12.867 -3.446 -7.015 1.00 89.88 163 TYR A O 1
ATOM 1358 N N . GLU A 1 164 ? 11.734 -5.147 -6.094 1.00 90.25 164 GLU A N 1
ATOM 1359 C CA . GLU A 1 164 ? 12.414 -6.201 -6.859 1.00 90.25 164 GLU A CA 1
ATOM 1360 C C . GLU A 1 164 ? 12.147 -6.062 -8.363 1.00 90.25 164 GLU A C 1
ATOM 1362 O O . GLU A 1 164 ? 13.086 -6.086 -9.165 1.00 90.25 164 GLU A O 1
ATOM 1367 N N . HIS A 1 165 ? 10.890 -5.816 -8.746 1.00 92.69 165 HIS A N 1
ATOM 1368 C CA . HIS A 1 165 ? 10.535 -5.531 -10.133 1.00 92.69 165 HIS A CA 1
ATOM 1369 C C . HIS A 1 165 ? 11.254 -4.280 -10.654 1.00 92.69 165 HIS A C 1
ATOM 1371 O O . HIS A 1 165 ? 11.920 -4.346 -11.686 1.00 92.69 165 HIS A O 1
ATOM 1377 N N . TYR A 1 166 ? 11.212 -3.172 -9.910 1.00 89.88 166 TYR A N 1
ATOM 1378 C CA . TYR A 1 166 ? 11.894 -1.928 -10.267 1.00 89.88 166 TYR A CA 1
ATOM 1379 C C . TYR A 1 166 ? 13.398 -2.138 -10.475 1.00 89.88 166 TYR A C 1
ATOM 1381 O O . TYR A 1 166 ? 13.938 -1.756 -11.506 1.00 89.88 166 TYR A O 1
ATOM 1389 N N . LYS A 1 167 ? 14.073 -2.811 -9.539 1.00 88.81 167 LYS A N 1
ATOM 1390 C CA . LYS A 1 167 ? 15.516 -3.070 -9.617 1.00 88.81 167 LYS A CA 1
ATOM 1391 C C . LYS A 1 167 ? 15.899 -3.902 -10.844 1.00 88.81 167 LYS A C 1
ATOM 1393 O O . LYS A 1 167 ? 16.960 -3.681 -11.418 1.00 88.81 167 LYS A O 1
ATOM 1398 N N . SER A 1 168 ? 15.058 -4.860 -11.235 1.00 87.12 168 SER A N 1
ATOM 1399 C CA . SER A 1 168 ? 15.313 -5.690 -12.420 1.00 87.12 168 SER A CA 1
ATOM 1400 C C . SER A 1 168 ? 15.144 -4.941 -13.748 1.00 87.12 168 SER A C 1
ATOM 1402 O O . SER A 1 168 ? 15.776 -5.325 -14.728 1.00 87.12 168 SER A O 1
ATOM 1404 N N . HIS A 1 169 ? 14.345 -3.870 -13.775 1.00 82.56 169 HIS A N 1
ATOM 1405 C CA . HIS A 1 169 ? 14.069 -3.074 -14.979 1.00 82.56 169 HIS A CA 1
ATOM 1406 C C . HIS A 1 169 ? 14.892 -1.780 -15.059 1.00 82.56 169 HIS A C 1
ATOM 1408 O O . HIS A 1 169 ? 15.080 -1.243 -16.148 1.00 82.56 169 HIS A O 1
ATOM 1414 N N . HIS A 1 170 ? 15.421 -1.302 -13.929 1.00 77.56 170 HIS A N 1
ATOM 1415 C CA . HIS A 1 170 ? 16.167 -0.048 -13.817 1.00 77.56 170 HIS A CA 1
ATOM 1416 C C . HIS A 1 170 ? 17.574 -0.317 -13.262 1.00 77.56 170 HIS A C 1
ATOM 1418 O O . HIS A 1 170 ? 17.872 -0.066 -12.094 1.00 77.56 170 HIS A O 1
ATOM 1424 N N . THR A 1 171 ? 18.448 -0.864 -14.114 1.00 58.00 171 THR A N 1
ATOM 1425 C CA . THR A 1 171 ? 19.812 -1.334 -13.787 1.00 58.00 171 THR A CA 1
ATOM 1426 C C . THR A 1 171 ? 20.843 -0.246 -13.441 1.00 58.00 171 THR A C 1
ATOM 1428 O O . THR A 1 171 ? 21.977 -0.588 -13.121 1.00 58.00 171 THR A O 1
ATOM 1431 N N . GLU A 1 172 ? 20.484 1.042 -13.433 1.00 49.81 172 GLU A N 1
ATOM 1432 C CA . GLU A 1 172 ? 21.421 2.159 -13.177 1.00 49.81 172 GLU A CA 1
ATOM 1433 C C . GLU A 1 172 ? 20.906 3.181 -12.143 1.00 49.81 172 GLU A C 1
ATOM 1435 O O . GLU A 1 172 ? 21.116 4.384 -12.270 1.00 49.81 172 GLU A O 1
ATOM 1440 N N . SER A 1 173 ? 20.216 2.738 -11.090 1.00 45.69 173 SER A N 1
ATOM 1441 C CA . SER A 1 173 ? 19.869 3.628 -9.974 1.00 45.69 173 SER A CA 1
ATOM 1442 C C . SER A 1 173 ? 20.834 3.427 -8.803 1.00 45.69 173 SER A C 1
ATOM 1444 O O . SER A 1 173 ? 20.801 2.392 -8.136 1.00 45.69 173 SER A O 1
ATOM 1446 N N . GLU A 1 174 ? 21.674 4.436 -8.535 1.00 43.59 174 GLU A N 1
ATOM 1447 C CA . GLU A 1 174 ? 22.482 4.622 -7.314 1.00 43.59 174 GLU A CA 1
ATOM 1448 C C . GLU A 1 174 ? 21.596 4.788 -6.059 1.00 43.59 174 GLU A C 1
ATOM 1450 O O . GLU A 1 174 ? 21.611 5.799 -5.360 1.00 43.59 174 GLU A O 1
ATOM 1455 N N . CYS A 1 175 ? 20.770 3.795 -5.758 1.00 44.50 175 CYS A N 1
ATOM 1456 C CA . CYS A 1 175 ? 20.069 3.692 -4.490 1.00 44.50 175 CYS A CA 1
ATOM 1457 C C . CYS A 1 175 ? 20.305 2.297 -3.936 1.00 44.50 175 CYS A C 1
ATOM 1459 O O . CYS A 1 175 ? 19.504 1.373 -4.101 1.00 44.50 175 CYS A O 1
ATOM 1461 N N . SER A 1 176 ? 21.455 2.165 -3.277 1.00 41.31 176 SER A N 1
ATOM 1462 C CA . SER A 1 176 ? 21.764 1.060 -2.381 1.00 41.31 176 SER A CA 1
ATOM 1463 C C . SER A 1 176 ? 20.586 0.878 -1.417 1.00 41.31 176 SER A C 1
ATOM 1465 O O . SER A 1 176 ? 20.204 1.848 -0.754 1.00 41.31 176 SER A O 1
ATOM 1467 N N . PRO A 1 177 ? 19.986 -0.318 -1.318 1.00 42.72 177 PRO A N 1
ATOM 1468 C CA . PRO A 1 177 ? 18.997 -0.576 -0.289 1.00 42.72 177 PRO A CA 1
ATOM 1469 C C . PRO A 1 177 ? 19.711 -0.464 1.058 1.00 42.72 177 PRO A C 1
ATOM 1471 O O . PRO A 1 177 ? 20.551 -1.296 1.387 1.00 42.72 177 PRO A O 1
ATOM 1474 N N . ILE A 1 178 ? 19.404 0.574 1.835 1.00 44.34 178 ILE A N 1
ATOM 1475 C CA . ILE A 1 178 ? 19.590 0.468 3.279 1.00 44.34 178 ILE A CA 1
ATOM 1476 C C . ILE A 1 178 ? 18.604 -0.611 3.705 1.00 44.34 178 ILE A C 1
ATOM 1478 O O . ILE A 1 178 ? 17.414 -0.513 3.391 1.00 44.34 178 ILE A O 1
ATOM 1482 N N . ASP A 1 179 ? 19.127 -1.662 4.331 1.00 39.25 179 ASP A N 1
ATOM 1483 C CA . ASP A 1 179 ? 18.366 -2.806 4.804 1.00 39.25 179 ASP A CA 1
ATOM 1484 C C . ASP A 1 179 ? 17.036 -2.344 5.411 1.00 39.25 179 ASP A C 1
ATOM 1486 O O . ASP A 1 179 ? 16.990 -1.611 6.401 1.00 39.25 179 ASP A O 1
ATOM 1490 N N . PHE A 1 180 ? 15.930 -2.803 4.814 1.00 38.91 180 PHE A N 1
ATOM 1491 C CA . PHE A 1 180 ? 14.545 -2.540 5.233 1.00 38.91 180 PHE A CA 1
ATOM 1492 C C . PHE A 1 180 ? 14.264 -2.878 6.718 1.00 38.91 180 PHE A C 1
ATOM 1494 O O . PHE A 1 180 ? 13.152 -2.666 7.206 1.00 38.91 180 PHE A O 1
ATOM 1501 N N . GLN A 1 181 ? 15.244 -3.428 7.440 1.00 37.81 181 GLN A N 1
ATOM 1502 C CA . GLN A 1 181 ? 15.158 -3.822 8.837 1.00 37.81 181 GLN A CA 1
ATOM 1503 C C . GLN A 1 181 ? 15.224 -2.649 9.829 1.00 37.81 181 GLN A C 1
ATOM 1505 O O . GLN A 1 181 ? 14.673 -2.791 10.918 1.00 37.81 181 GLN A O 1
ATOM 1510 N N . GLU A 1 182 ? 15.795 -1.487 9.486 1.00 34.78 182 GLU A N 1
ATOM 1511 C CA . GLU A 1 182 ? 16.026 -0.428 10.494 1.00 34.78 182 GLU A CA 1
ATOM 1512 C C . GLU A 1 182 ? 14.913 0.622 10.652 1.00 34.78 182 GLU A C 1
ATOM 1514 O O . GLU A 1 182 ? 14.923 1.385 11.616 1.00 34.78 182 GLU A O 1
ATOM 1519 N N . PHE A 1 183 ? 13.896 0.665 9.787 1.00 34.12 183 PHE A N 1
ATOM 1520 C CA . PHE A 1 183 ? 12.882 1.735 9.858 1.00 34.12 183 PHE A CA 1
ATOM 1521 C C . PHE A 1 183 ? 11.703 1.481 10.812 1.00 34.12 183 PHE A C 1
ATOM 1523 O O . PHE A 1 183 ? 10.707 2.208 10.759 1.00 34.12 183 PHE A O 1
ATOM 1530 N N . ILE A 1 184 ? 11.772 0.468 11.685 1.00 32.22 184 ILE A N 1
ATOM 1531 C CA . ILE A 1 184 ? 10.674 0.143 12.609 1.00 32.22 184 ILE A CA 1
ATOM 1532 C C . ILE A 1 184 ? 11.205 -0.147 14.018 1.00 32.22 184 ILE A C 1
ATOM 1534 O O . ILE A 1 184 ? 11.316 -1.302 14.427 1.00 32.22 184 ILE A O 1
ATOM 1538 N N . LEU A 1 185 ? 11.449 0.934 14.765 1.00 28.78 185 LEU A N 1
ATOM 1539 C CA . LEU A 1 185 ? 11.197 1.036 16.206 1.00 28.78 185 LEU A CA 1
ATOM 1540 C C . LEU A 1 185 ? 10.434 2.336 16.490 1.00 28.78 185 LEU A C 1
ATOM 1542 O O . LEU A 1 185 ? 10.901 3.411 16.050 1.00 28.78 185 LEU A O 1
#

Organism: Flexistipes sinusarabici (st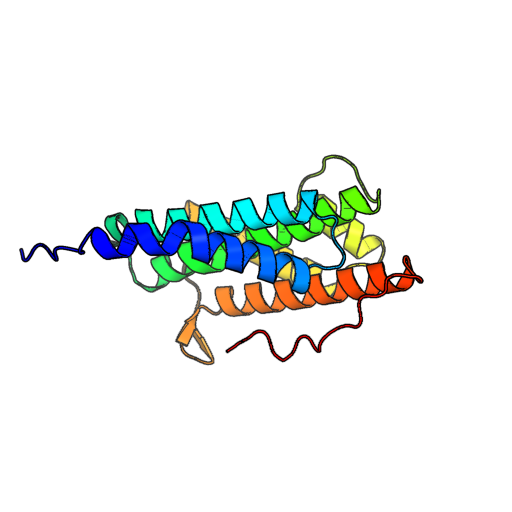rain ATCC 49648 / DSM 4947 / MAS 10) (NCBI:txid717231)

Foldseek 3Di:
DDDPPDPPVVVVVCQPVVLVVLLVVLCQLQVLADSVLSVVLSVLVSVLVVVLVVVVVVCPPPDPQLNQCVSFQLSLLVSLLSSLVRLCVVVVQDDDDGSLVSLVSCVVVVLAPPVLSVLSVVSVVVSVCSVPPVDGADQDPPRHGPSSVSSVVSSVSNSVSSVVVSCVVPVDDPDDRPPPPPPDD

Secondary structure (DSSP, 8-state):
-------GGGTTTTHHHHHHHHHHHHHHH-TTS-HHHHHHHHHHHHHHHHHHHHHHHHGGGS-HHHHHIIIIIHHHHHHHHHHHHHHHHHTTS-SS--HHHHHHHHHHTTSS-HHHHHHHHHHHHHHHHHHHH-PPPPB-GGG-BHHHHHHHHHHHHHHHHHHHHHHHH-TT-------TTTT--

Radius of gyration: 17.96 Å; chains: 1; bounding box: 44×40×52 Å

Sequence (185 aa):
MALIKIPLKKIVYFLPLGYLKLRLIANYRWPFLEKERREKIVDIVILREINKFNLTSVILLEHPKNRTEKIFTVPTINVIENIIIEYGRQENLFENISSHLAIFKMTGLGILQGDLMETLRSLYLKRDKILKNGFFGDTCEKNLPCLFYEANRALREVEKSLYEHYKSHHTESECSPIDFQEFIL